Protein AF-A0A674JA07-F1 (afdb_monomer_lite)

Sequence (224 aa):
CVSPKGNLCTTNDLGAVRGLMKDVFTCKGKQIHQFISTSTFTEYTVVHETAVVKIDAVAPPEKVCLIGCGFSTGYGAALSTAKVERGSTCAVFGLGGVGLSVVMGCKAAGASRIIGVDINKDKFAKAKELGATECINPQDFTKPIEDVLMELTGGNGVDYSFEVIGRTDTMTAALASCHMNYGTSVIVGVPPSASQITYNAMLLFTGRTWKGSIFGGMHMRRSD

pLDDT: mean 92.38, std 10.95, range [43.69, 98.94]

Foldseek 3Di:
DPDLQFAADPVLHQVPPPQDPPPFDDDPNHDDTDDSQFNPVDPDDDHDPVLDFDDDPPDDCVPCVLLSPQLLLQLLLLCPVLVAAAQFAEEEEDLPSNSLSVQLNNVVNHHPAYEYEDQDPVSFVVSVVSHHPYYDYCVVDPDQVLVVLCVVVVNQAGQEYEYAAQELSVQQSSLSRAGQAAHEYEYRHNHPPPDDHDYDPSSPVSHYHYYYTDSSSDDSDDPD

Secondary structure (DSSP, 8-state):
---TT----STT-SSS-----TTSEEETTEEE--STTT--SSSS----GGG-----TTS-HHHHGGGGTHHHHHHHIIIIII-PPTT-EEEEE--SHHHHHHHHHHHHHT-SEEEEE-S-GGGHHHHHHHT-SEEE-GGG-SS-HHHHHHHHTTTS-BSEEEE-S--HHHHHHHHHTB-TTT-EEEE-SPPPTT------THHHHTT-EEEE-SGGG--SS---

InterPro domains:
  IPR011032 GroES-like superfamily [SSF50129] (1-83)
  IPR013149 Alcohol dehydrogenase-like, C-terminal [PF00107] (97-217)
  IPR036291 NAD(P)-binding domain superfamily [SSF51735] (60-219)

Organism: NCBI:txid2587831

Structure (mmCIF, N/CA/C/O backbone):
data_AF-A0A674JA07-F1
#
_entry.id   AF-A0A674JA07-F1
#
loop_
_atom_site.group_PDB
_atom_site.id
_atom_site.type_symbol
_atom_site.label_atom_id
_atom_site.label_alt_id
_atom_site.label_comp_id
_atom_site.label_asym_id
_atom_site.label_entity_id
_atom_site.label_seq_id
_atom_site.pdbx_PDB_ins_code
_atom_site.Cartn_x
_atom_site.Cartn_y
_atom_site.Cartn_z
_atom_site.occupancy
_atom_site.B_iso_or_equiv
_atom_site.auth_seq_id
_atom_site.auth_comp_id
_atom_site.auth_asym_id
_atom_site.auth_atom_id
_atom_site.pdbx_PDB_model_num
ATOM 1 N N . CYS A 1 1 ? 16.686 -13.497 0.394 1.00 82.38 1 CYS A N 1
ATOM 2 C CA . CYS A 1 1 ? 16.323 -14.733 -0.338 1.00 82.38 1 CYS A CA 1
ATOM 3 C C . CYS A 1 1 ? 16.235 -15.963 0.560 1.00 82.38 1 CYS A C 1
ATOM 5 O O . CYS A 1 1 ? 15.189 -16.581 0.552 1.00 82.38 1 CYS A O 1
ATOM 7 N N . VAL A 1 2 ? 17.268 -16.309 1.344 1.00 86.12 2 VAL A N 1
ATOM 8 C CA . VAL A 1 2 ? 17.250 -17.527 2.195 1.00 86.12 2 VAL A CA 1
ATOM 9 C C . VAL A 1 2 ? 16.209 -17.465 3.323 1.00 86.12 2 VAL A C 1
ATOM 11 O O . VAL A 1 2 ? 15.640 -18.477 3.712 1.00 86.12 2 VAL A O 1
ATOM 14 N N . SER A 1 3 ? 15.943 -16.272 3.857 1.00 87.62 3 SER A N 1
ATOM 15 C CA . SER A 1 3 ? 14.939 -16.090 4.906 1.00 87.62 3 SER A CA 1
ATOM 16 C C . SER A 1 3 ? 13.531 -15.943 4.313 1.00 87.62 3 SER A C 1
ATOM 18 O O . SER A 1 3 ? 13.350 -15.094 3.437 1.00 87.62 3 SER A O 1
ATOM 20 N N . PRO A 1 4 ? 12.514 -16.650 4.844 1.00 85.56 4 PRO A N 1
ATOM 21 C CA . PRO A 1 4 ? 11.115 -16.458 4.457 1.00 85.56 4 PRO A CA 1
ATOM 22 C C . PRO A 1 4 ? 10.499 -15.186 5.063 1.00 85.56 4 PRO A C 1
ATOM 24 O O . PRO A 1 4 ? 9.338 -14.884 4.819 1.00 85.56 4 PRO A O 1
ATOM 27 N N . LYS A 1 5 ? 11.246 -14.450 5.900 1.00 87.12 5 LYS A N 1
ATOM 28 C CA . LYS A 1 5 ? 10.744 -13.267 6.618 1.00 87.12 5 LYS A CA 1
ATOM 29 C C . LYS A 1 5 ? 10.768 -11.981 5.788 1.00 87.12 5 LYS A C 1
ATOM 31 O O . LYS A 1 5 ? 10.270 -10.964 6.257 1.00 87.12 5 LYS A O 1
ATOM 36 N N . GLY A 1 6 ? 11.388 -11.991 4.610 1.00 87.06 6 GLY A N 1
ATOM 37 C CA . GLY A 1 6 ? 11.502 -10.797 3.781 1.00 87.06 6 GLY A CA 1
ATOM 38 C C . GLY A 1 6 ? 11.897 -11.108 2.347 1.00 87.06 6 GLY A C 1
ATOM 39 O O . GLY A 1 6 ? 12.547 -12.113 2.057 1.00 87.06 6 GLY A O 1
ATOM 40 N N . ASN A 1 7 ? 11.526 -10.204 1.450 1.00 90.38 7 ASN A N 1
ATOM 41 C CA . ASN A 1 7 ? 11.657 -10.360 0.006 1.00 90.38 7 ASN A CA 1
ATOM 42 C C . ASN A 1 7 ? 12.772 -9.501 -0.618 1.00 90.38 7 ASN A C 1
ATOM 44 O O . ASN A 1 7 ? 12.973 -9.557 -1.829 1.00 90.38 7 ASN A O 1
ATOM 48 N N . LEU A 1 8 ? 13.531 -8.740 0.178 1.00 88.38 8 LEU A N 1
ATOM 49 C CA . LEU A 1 8 ? 14.636 -7.933 -0.339 1.00 88.38 8 LEU A CA 1
ATOM 50 C C . LEU A 1 8 ? 15.848 -8.813 -0.688 1.00 88.38 8 LEU A C 1
ATOM 52 O O . LEU A 1 8 ? 16.460 -9.450 0.176 1.00 88.38 8 LEU A O 1
ATOM 56 N N . CYS A 1 9 ? 16.184 -8.868 -1.975 1.00 85.44 9 CYS A N 1
ATOM 57 C CA . CYS A 1 9 ? 17.364 -9.554 -2.489 1.00 85.44 9 CYS A CA 1
ATOM 58 C C . CYS A 1 9 ? 18.527 -8.566 -2.585 1.00 85.44 9 CYS A C 1
ATOM 60 O O . CYS A 1 9 ? 18.445 -7.613 -3.349 1.00 85.44 9 CYS A O 1
ATOM 62 N N . THR A 1 10 ? 19.627 -8.815 -1.874 1.00 82.12 10 THR A N 1
ATOM 63 C CA . THR A 1 10 ? 20.823 -7.954 -1.930 1.00 82.12 10 THR A CA 1
ATOM 64 C C . THR A 1 10 ? 21.546 -8.017 -3.278 1.00 82.12 10 THR A C 1
ATOM 66 O O . THR A 1 10 ? 22.253 -7.083 -3.636 1.00 82.12 10 THR A O 1
ATOM 69 N N . THR A 1 11 ? 21.363 -9.094 -4.050 1.00 77.56 11 THR A N 1
ATOM 70 C CA . THR A 1 11 ? 21.924 -9.230 -5.405 1.00 77.56 11 THR A CA 1
ATOM 71 C C . THR A 1 11 ? 21.184 -8.368 -6.432 1.00 77.56 11 THR A C 1
ATOM 73 O O . THR A 1 11 ? 21.816 -7.845 -7.342 1.00 77.56 11 THR A O 1
ATOM 76 N N . ASN A 1 12 ? 19.868 -8.193 -6.268 1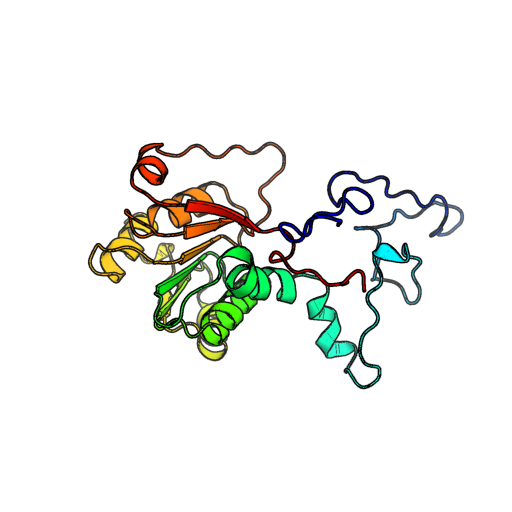.00 72.12 12 ASN A N 1
ATOM 77 C CA . ASN A 1 12 ? 19.007 -7.382 -7.141 1.00 72.12 12 ASN A CA 1
ATOM 78 C C . ASN A 1 12 ? 18.455 -6.159 -6.396 1.00 72.12 12 ASN A C 1
ATOM 80 O O . ASN A 1 12 ? 17.297 -5.781 -6.579 1.00 72.12 12 ASN A O 1
ATOM 84 N N . ASP A 1 13 ? 19.249 -5.581 -5.501 1.00 70.69 13 ASP A N 1
ATOM 85 C CA . ASP A 1 13 ? 18.795 -4.452 -4.703 1.00 70.69 13 ASP A CA 1
ATOM 86 C C . ASP A 1 13 ? 18.560 -3.224 -5.599 1.00 70.69 13 ASP A C 1
ATOM 88 O O . ASP A 1 13 ? 19.452 -2.770 -6.317 1.00 70.69 13 ASP A O 1
ATOM 92 N N . LEU A 1 14 ? 17.337 -2.691 -5.541 1.00 67.31 14 LEU A N 1
ATOM 93 C CA . LEU A 1 14 ? 16.897 -1.510 -6.284 1.00 67.31 14 LEU A CA 1
ATOM 94 C C . LEU A 1 14 ? 17.702 -0.255 -5.911 1.00 67.31 14 LEU A C 1
ATOM 96 O O . LEU A 1 14 ? 17.866 0.627 -6.753 1.00 67.31 14 LEU A O 1
ATOM 100 N N . GLY A 1 15 ? 18.194 -0.164 -4.668 1.00 58.34 15 GLY A N 1
ATOM 101 C CA . GLY A 1 15 ? 18.981 0.971 -4.176 1.00 58.34 15 GLY A CA 1
ATOM 102 C C . GLY A 1 15 ? 20.474 0.860 -4.489 1.00 58.34 15 GLY A C 1
ATOM 103 O O . GLY A 1 15 ? 21.144 1.868 -4.715 1.00 58.34 15 GLY A O 1
ATOM 104 N N . ALA A 1 16 ? 21.000 -0.363 -4.568 1.00 56.94 16 ALA A N 1
ATOM 105 C CA . ALA A 1 16 ? 22.383 -0.628 -4.939 1.00 56.94 16 ALA A CA 1
ATOM 106 C C . ALA A 1 16 ? 22.497 -0.774 -6.457 1.00 56.94 16 ALA A C 1
ATOM 108 O O . ALA A 1 16 ? 22.820 -1.852 -6.956 1.00 56.94 16 ALA A O 1
ATOM 109 N N . VAL A 1 17 ? 22.233 0.314 -7.192 1.00 53.56 17 VAL A N 1
ATOM 110 C CA . VAL A 1 17 ? 22.383 0.391 -8.653 1.00 53.56 17 VAL A CA 1
ATOM 111 C C . VAL A 1 17 ? 23.826 0.047 -9.046 1.00 53.56 17 VAL A C 1
ATOM 113 O O . VAL A 1 1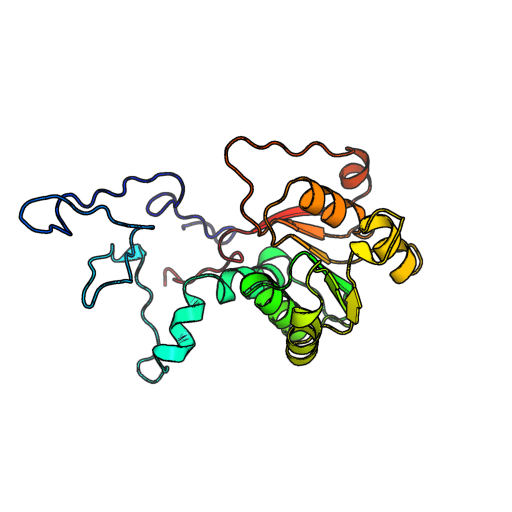7 ? 24.659 0.904 -9.316 1.00 53.56 17 VAL A O 1
ATOM 116 N N . ARG A 1 18 ? 24.116 -1.248 -9.164 1.00 49.84 18 ARG A N 1
ATOM 117 C CA . ARG A 1 18 ? 25.154 -1.811 -10.028 1.00 49.84 18 ARG A CA 1
ATOM 118 C C . ARG A 1 18 ? 24.541 -2.029 -11.412 1.00 49.84 18 ARG A C 1
ATOM 120 O O . ARG A 1 18 ? 24.710 -3.073 -12.029 1.00 49.84 18 ARG A O 1
ATOM 127 N N . GLY A 1 19 ? 23.787 -1.026 -11.874 1.00 47.00 19 GLY A N 1
ATOM 128 C CA . GLY A 1 19 ? 23.030 -0.969 -13.128 1.00 47.00 19 GLY A CA 1
ATOM 129 C C . GLY A 1 19 ? 23.913 -0.823 -14.363 1.00 47.00 19 GLY A C 1
ATOM 130 O O . GLY A 1 19 ? 23.615 -0.055 -15.271 1.00 47.00 19 GLY A O 1
ATOM 131 N N . LEU A 1 20 ? 25.014 -1.558 -14.394 1.00 51.62 20 LEU A N 1
ATOM 132 C CA . LEU A 1 20 ? 25.822 -1.749 -15.576 1.00 51.62 20 LEU A CA 1
ATOM 133 C C . LEU A 1 20 ? 26.042 -3.253 -15.709 1.00 51.62 20 LEU A C 1
ATOM 135 O O . LEU A 1 20 ? 27.128 -3.759 -15.442 1.00 51.62 20 LEU A O 1
ATOM 139 N N . MET A 1 21 ? 25.043 -3.954 -16.250 1.00 55.69 21 MET A N 1
ATOM 140 C CA . MET A 1 21 ? 25.438 -4.790 -17.380 1.00 55.69 21 MET A CA 1
ATOM 141 C C . MET A 1 21 ? 25.965 -3.789 -18.406 1.00 55.69 21 MET A C 1
ATOM 143 O O . MET A 1 21 ? 25.183 -3.072 -19.034 1.00 55.69 21 MET A O 1
ATOM 147 N N . LYS A 1 22 ? 27.290 -3.585 -18.412 1.00 55.75 22 LYS A N 1
ATOM 148 C CA . LYS A 1 22 ? 27.922 -2.684 -19.373 1.00 55.75 22 LYS A CA 1
ATOM 149 C C . LYS A 1 22 ? 27.476 -3.140 -20.767 1.00 55.75 22 LYS A C 1
ATOM 151 O O . LYS A 1 22 ? 27.346 -4.335 -21.014 1.00 55.75 22 LYS A O 1
ATOM 156 N N . ASP A 1 23 ? 27.187 -2.171 -21.629 1.00 62.28 23 ASP A N 1
ATOM 157 C CA . ASP A 1 23 ? 27.058 -2.381 -23.075 1.00 62.28 23 ASP A CA 1
ATOM 158 C C . ASP A 1 23 ? 25.791 -3.090 -23.605 1.00 62.28 23 ASP A C 1
ATOM 160 O O . ASP A 1 23 ? 25.784 -3.526 -24.751 1.00 62.28 23 ASP A O 1
ATOM 164 N N . VAL A 1 24 ? 24.682 -3.159 -22.851 1.00 78.25 24 VAL A N 1
ATOM 165 C CA . VAL A 1 24 ? 23.436 -3.775 -23.378 1.00 78.25 24 VAL A CA 1
ATOM 166 C C . VAL A 1 24 ? 22.748 -2.913 -24.443 1.00 78.25 24 VAL A C 1
ATOM 168 O O . VAL A 1 24 ? 22.269 -3.435 -25.447 1.00 78.25 24 VAL A O 1
ATOM 171 N N . PHE A 1 25 ? 22.683 -1.596 -24.239 1.00 87.62 25 PHE A N 1
ATOM 172 C CA . PHE A 1 25 ? 21.993 -0.688 -25.153 1.00 87.62 25 PHE A CA 1
ATOM 173 C C . PHE A 1 25 ? 22.932 0.395 -25.665 1.00 87.62 25 PHE A C 1
ATOM 175 O O . PHE A 1 25 ? 23.591 1.099 -24.894 1.00 87.62 25 PHE A O 1
ATOM 182 N N . THR A 1 26 ? 22.944 0.571 -26.985 1.00 91.25 26 THR A N 1
ATOM 183 C CA . THR A 1 26 ? 23.631 1.678 -27.645 1.00 91.25 26 THR A CA 1
ATOM 184 C C . THR A 1 26 ? 22.725 2.314 -28.692 1.00 91.25 26 THR A C 1
ATOM 186 O O . THR A 1 26 ? 21.886 1.653 -29.299 1.00 91.25 26 THR A O 1
ATOM 189 N N . CYS A 1 27 ? 22.891 3.612 -28.921 1.00 90.69 27 CYS A N 1
ATOM 190 C CA . CYS A 1 27 ? 22.272 4.323 -30.031 1.00 90.69 27 CYS A CA 1
ATOM 191 C C . CYS A 1 27 ? 23.323 5.207 -30.688 1.00 90.69 27 CYS A C 1
ATOM 193 O O . CYS A 1 27 ? 23.927 6.058 -30.033 1.00 90.69 27 CYS A O 1
ATOM 195 N N . LYS A 1 28 ? 23.569 4.987 -31.986 1.00 94.81 28 LYS A N 1
ATOM 196 C CA . LYS A 1 28 ? 24.589 5.716 -32.764 1.00 94.81 28 LYS A CA 1
ATOM 197 C C . LYS A 1 28 ? 25.964 5.721 -32.069 1.00 94.81 28 LYS A C 1
ATOM 199 O O . LYS A 1 28 ? 26.618 6.756 -31.981 1.00 94.81 28 LYS A O 1
ATOM 204 N N . GLY A 1 29 ? 26.360 4.574 -31.514 1.00 90.31 29 GLY A N 1
ATOM 205 C CA . GLY A 1 29 ? 27.632 4.407 -30.802 1.00 90.31 29 GLY A CA 1
ATOM 206 C C . GLY A 1 29 ? 27.696 5.040 -29.407 1.00 90.31 29 GLY A C 1
ATOM 207 O O . GLY A 1 29 ? 28.749 5.001 -28.781 1.00 90.31 29 GLY A O 1
ATOM 208 N N . LYS A 1 30 ? 26.598 5.612 -28.893 1.00 90.25 30 LYS A N 1
ATOM 209 C CA . LYS A 1 30 ? 26.512 6.138 -27.523 1.00 90.25 30 LYS A CA 1
ATOM 210 C C . LYS A 1 30 ? 25.772 5.163 -26.622 1.00 90.25 30 LYS A C 1
ATOM 212 O O . LYS A 1 30 ? 24.738 4.626 -27.014 1.00 90.25 30 LYS A O 1
ATOM 217 N N . GLN A 1 31 ? 26.285 4.965 -25.415 1.00 88.38 31 GLN 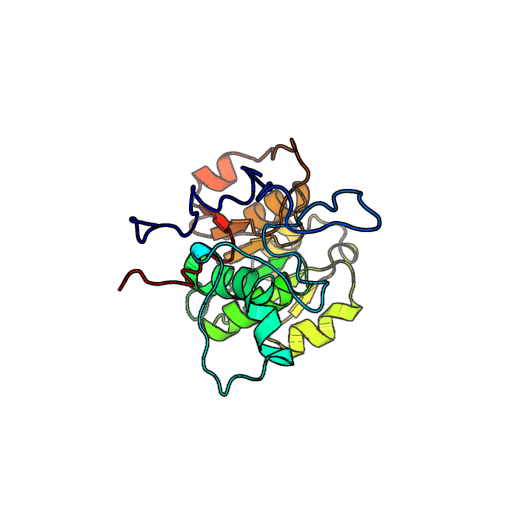A N 1
ATOM 218 C CA . GLN A 1 31 ? 25.659 4.109 -24.415 1.00 88.38 31 GLN A CA 1
ATOM 219 C C . GLN A 1 31 ? 24.309 4.685 -23.964 1.00 88.38 31 GLN A C 1
ATOM 221 O O . GLN A 1 31 ? 24.197 5.879 -23.687 1.00 88.38 31 GLN A O 1
ATOM 226 N N . ILE A 1 32 ? 23.300 3.820 -23.866 1.00 88.56 32 ILE A N 1
ATOM 227 C CA . ILE A 1 32 ? 22.018 4.115 -23.222 1.00 88.56 32 ILE A CA 1
ATOM 228 C C . ILE A 1 32 ? 21.981 3.363 -21.892 1.00 88.56 32 ILE A C 1
ATOM 230 O O . ILE A 1 32 ? 22.292 2.173 -21.824 1.00 88.56 32 ILE A O 1
ATOM 234 N N . HIS A 1 33 ? 21.614 4.066 -20.822 1.00 85.88 33 HIS A N 1
ATOM 235 C CA . HIS A 1 33 ? 21.515 3.468 -19.497 1.00 85.88 33 HIS A CA 1
ATOM 236 C C . HIS A 1 33 ? 20.269 2.593 -19.367 1.00 85.88 33 HIS A C 1
ATOM 238 O O . HIS A 1 33 ? 19.194 2.924 -19.862 1.00 85.88 33 HIS A O 1
ATOM 244 N N . GLN A 1 34 ? 20.428 1.490 -18.645 1.00 83.88 34 GLN A N 1
ATOM 245 C CA . GLN A 1 34 ? 19.321 0.669 -18.176 1.00 83.88 34 GLN A CA 1
ATOM 246 C C . GLN A 1 34 ? 18.529 1.404 -17.085 1.00 83.88 34 GLN A C 1
ATOM 248 O O . GLN A 1 34 ? 19.089 2.193 -16.322 1.00 83.88 34 GLN A O 1
ATOM 253 N N . PHE A 1 35 ? 17.244 1.085 -16.958 1.00 84.38 35 PHE A N 1
ATOM 254 C CA . PHE A 1 35 ? 16.374 1.582 -15.898 1.00 84.38 35 PHE A CA 1
ATOM 255 C C . PHE A 1 35 ? 15.787 0.420 -15.090 1.00 84.38 35 PHE A C 1
ATOM 257 O O . PHE A 1 35 ? 15.211 -0.511 -15.657 1.00 84.38 35 PHE A O 1
ATOM 264 N N . ILE A 1 36 ? 15.971 0.464 -13.763 1.00 83.75 36 ILE A N 1
ATOM 265 C CA . ILE A 1 36 ? 15.489 -0.542 -12.792 1.00 83.75 36 ILE A CA 1
ATOM 266 C C . ILE A 1 36 ? 15.808 -1.987 -13.245 1.00 83.75 36 ILE A C 1
ATOM 268 O O . ILE A 1 36 ? 15.025 -2.912 -13.068 1.00 83.75 36 ILE A O 1
ATOM 272 N N . SER A 1 37 ? 16.958 -2.186 -13.897 1.00 80.88 37 SER A N 1
ATOM 273 C CA . SER A 1 37 ? 17.424 -3.499 -14.377 1.00 80.88 37 SER A CA 1
ATOM 274 C C . SER A 1 37 ? 16.423 -4.263 -15.266 1.00 80.88 37 SER A C 1
ATOM 276 O O . SER A 1 37 ? 16.502 -5.487 -15.357 1.00 80.88 37 SER A O 1
ATOM 278 N N . THR A 1 38 ? 15.480 -3.555 -15.901 1.00 87.81 38 THR A N 1
ATOM 279 C CA . THR A 1 38 ? 14.411 -4.140 -16.729 1.00 87.81 38 THR A CA 1
ATOM 280 C C . THR A 1 38 ? 14.287 -3.462 -18.087 1.00 87.81 38 THR A C 1
ATOM 282 O O . THR A 1 38 ? 14.214 -4.161 -19.092 1.00 87.81 38 THR A O 1
ATOM 285 N N . SER A 1 39 ? 14.274 -2.122 -18.122 1.00 90.75 39 SER A N 1
ATOM 286 C CA . SER A 1 39 ? 14.111 -1.297 -19.333 1.00 90.75 39 SER A CA 1
ATOM 287 C C . SER A 1 39 ? 13.063 -1.854 -20.298 1.00 90.75 39 SER A C 1
ATOM 289 O O . SER A 1 39 ? 13.393 -2.326 -21.376 1.00 90.75 39 SER A O 1
ATOM 291 N N . THR A 1 40 ? 11.789 -1.835 -19.915 1.00 93.50 40 THR A N 1
ATOM 292 C CA . THR A 1 40 ? 10.711 -2.472 -20.693 1.00 93.50 40 THR A CA 1
ATOM 293 C C . THR A 1 40 ? 10.179 -1.623 -21.854 1.00 93.50 40 THR A C 1
ATOM 295 O O . THR A 1 40 ? 9.279 -2.056 -22.565 1.00 93.50 40 THR A O 1
ATOM 298 N N . PHE A 1 41 ? 10.720 -0.421 -22.076 1.00 94.62 41 PHE A N 1
ATOM 299 C CA . PHE A 1 41 ? 10.335 0.467 -23.184 1.00 94.62 41 PHE A CA 1
ATOM 300 C C . PHE A 1 41 ? 11.224 0.244 -24.415 1.00 94.62 41 PHE A C 1
ATOM 302 O O . PHE A 1 41 ? 11.899 1.150 -24.898 1.00 94.62 41 PHE A O 1
ATOM 309 N N . THR A 1 42 ? 11.254 -0.999 -24.884 1.00 93.56 42 THR A N 1
ATOM 310 C CA . THR A 1 42 ? 11.992 -1.477 -26.063 1.00 93.56 42 THR A CA 1
ATOM 311 C C . THR A 1 42 ? 11.370 -2.800 -26.509 1.00 93.56 42 THR A C 1
ATOM 313 O O . THR A 1 42 ? 10.805 -3.519 -25.686 1.00 93.56 42 THR A O 1
ATOM 316 N N . GLU A 1 43 ? 11.469 -3.134 -27.796 1.00 95.44 43 GLU A N 1
ATOM 317 C CA . GLU A 1 43 ? 10.969 -4.409 -28.337 1.00 95.44 43 GLU A CA 1
ATOM 318 C C . GLU A 1 43 ? 11.718 -5.617 -27.751 1.00 95.44 43 GLU A C 1
ATOM 320 O O . GLU A 1 43 ? 11.140 -6.686 -27.575 1.00 95.44 43 GLU A O 1
ATOM 325 N N . TYR A 1 44 ? 12.995 -5.428 -27.397 1.00 93.94 44 TYR A N 1
ATOM 326 C CA . TYR A 1 44 ? 13.844 -6.440 -26.772 1.00 93.94 44 TYR A CA 1
ATOM 327 C C . TYR A 1 44 ? 14.652 -5.832 -25.629 1.00 93.94 44 TYR A C 1
ATOM 329 O O . TYR A 1 44 ? 15.189 -4.729 -25.752 1.00 93.94 44 TYR A O 1
ATOM 337 N N . THR A 1 45 ? 14.784 -6.575 -24.531 1.00 93.50 45 THR A N 1
ATOM 338 C CA . THR A 1 45 ? 15.604 -6.193 -23.377 1.00 93.50 45 THR A CA 1
ATOM 339 C C . THR A 1 45 ? 16.444 -7.368 -22.892 1.00 93.50 45 THR A C 1
ATOM 341 O O . THR A 1 45 ? 16.131 -8.528 -23.161 1.00 93.50 45 THR A O 1
ATOM 344 N N . VAL A 1 46 ? 17.511 -7.061 -22.159 1.00 89.88 46 VAL A N 1
ATOM 345 C CA . VAL A 1 46 ? 18.331 -8.052 -21.463 1.00 89.88 46 VAL A CA 1
ATOM 346 C C . VAL A 1 46 ? 18.247 -7.769 -19.973 1.00 89.88 46 VAL A C 1
ATOM 348 O O . VAL A 1 46 ? 18.534 -6.658 -19.521 1.00 89.88 46 VAL A O 1
ATOM 351 N N . VAL A 1 47 ? 17.873 -8.796 -19.219 1.00 87.75 47 VAL A N 1
ATOM 352 C CA . VAL A 1 47 ? 17.696 -8.750 -17.769 1.00 87.75 47 VAL A CA 1
ATOM 353 C C . VAL A 1 47 ? 18.440 -9.910 -17.126 1.00 87.75 47 VAL A C 1
ATOM 355 O O . VAL A 1 47 ? 18.659 -10.947 -17.752 1.00 87.75 47 VAL A O 1
ATOM 358 N N . HIS A 1 48 ? 18.837 -9.746 -15.868 1.00 85.50 48 HIS A N 1
ATOM 359 C CA . HIS A 1 48 ? 19.431 -10.847 -15.119 1.00 85.50 48 HIS A CA 1
ATOM 360 C C . HIS A 1 48 ? 18.370 -11.924 -14.845 1.00 85.50 48 HIS A C 1
ATOM 362 O O . HIS A 1 48 ? 17.229 -11.598 -14.519 1.00 85.50 48 HIS A O 1
ATOM 368 N N . GLU A 1 49 ? 18.731 -13.207 -14.914 1.00 86.19 49 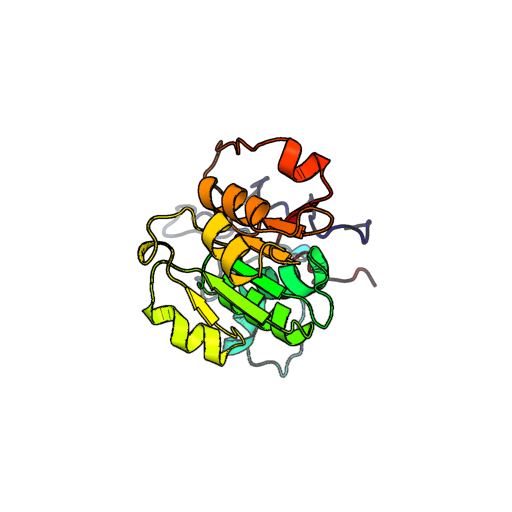GLU A N 1
ATOM 369 C CA . GLU A 1 49 ? 17.785 -14.326 -14.747 1.00 86.19 49 GLU A CA 1
ATOM 370 C C . GLU A 1 49 ? 17.029 -14.303 -13.405 1.00 86.19 49 GLU A C 1
ATOM 372 O O . GLU A 1 49 ? 15.891 -14.752 -13.299 1.00 86.19 49 GLU A O 1
ATOM 377 N N . THR A 1 50 ? 17.634 -13.730 -12.363 1.00 84.69 50 THR A N 1
ATOM 378 C CA . THR A 1 50 ? 17.015 -13.574 -11.035 1.00 84.69 50 THR A CA 1
ATOM 379 C C . THR A 1 50 ? 15.909 -12.516 -11.009 1.00 84.69 50 THR A C 1
ATOM 381 O O . THR A 1 50 ? 15.156 -12.464 -10.040 1.00 84.69 50 THR A O 1
ATOM 384 N N . ALA A 1 51 ? 15.808 -11.676 -12.042 1.00 85.81 51 ALA A N 1
ATOM 385 C CA . ALA A 1 51 ? 14.742 -10.696 -12.237 1.00 85.81 51 ALA A CA 1
ATOM 386 C C . ALA A 1 51 ? 13.633 -11.204 -13.180 1.00 85.81 51 ALA A C 1
ATOM 388 O O . ALA A 1 51 ? 12.682 -10.474 -13.452 1.00 85.81 51 ALA A O 1
ATOM 389 N N . VAL A 1 52 ? 13.732 -12.447 -13.669 1.00 89.56 52 VAL A N 1
ATOM 390 C CA . VAL A 1 52 ? 12.731 -13.068 -14.544 1.00 89.56 52 VAL A CA 1
ATOM 391 C C . VAL A 1 52 ? 11.870 -14.032 -13.740 1.00 89.56 52 VAL A C 1
ATOM 393 O O . VAL A 1 52 ? 12.371 -14.934 -13.067 1.00 89.56 52 VAL A O 1
ATOM 396 N N . VAL A 1 53 ? 10.555 -13.864 -13.844 1.00 90.88 53 VAL A N 1
ATOM 397 C CA . VAL A 1 53 ? 9.568 -14.781 -13.269 1.00 90.88 53 VAL A CA 1
ATOM 398 C C . VAL A 1 53 ? 8.852 -15.467 -14.420 1.00 90.88 53 VAL A C 1
ATOM 400 O O . VAL A 1 53 ? 8.185 -14.811 -15.219 1.00 90.88 53 VAL A O 1
ATOM 403 N N . LYS A 1 54 ? 9.000 -16.791 -14.518 1.00 93.00 54 LYS A N 1
ATOM 404 C CA . LYS A 1 54 ? 8.232 -17.591 -15.473 1.00 93.00 54 LYS A CA 1
ATOM 405 C C . LYS A 1 54 ? 6.769 -17.606 -15.029 1.00 93.00 54 LYS A C 1
ATOM 407 O O . LYS A 1 54 ? 6.476 -18.001 -13.904 1.00 93.00 54 LYS A O 1
ATOM 412 N N . ILE A 1 55 ? 5.877 -17.190 -15.919 1.00 93.31 55 ILE A N 1
ATOM 413 C CA . ILE A 1 55 ? 4.427 -17.207 -15.706 1.00 93.31 55 ILE A CA 1
ATOM 414 C C . ILE A 1 55 ? 3.769 -18.280 -16.576 1.00 93.31 55 ILE A C 1
ATOM 416 O O . ILE A 1 55 ? 4.422 -18.895 -17.423 1.00 93.31 55 ILE A O 1
ATOM 420 N N . ASP A 1 56 ? 2.477 -18.505 -16.354 1.00 94.31 56 ASP A N 1
ATOM 421 C CA . ASP A 1 56 ? 1.671 -19.371 -17.208 1.00 94.31 56 ASP A CA 1
ATOM 422 C C . ASP A 1 56 ? 1.617 -18.820 -18.644 1.00 94.31 56 ASP A C 1
ATOM 424 O O . ASP A 1 56 ? 1.388 -17.629 -18.854 1.00 94.31 56 ASP A O 1
ATOM 428 N N . ALA A 1 57 ? 1.818 -19.696 -19.629 1.00 94.94 57 ALA A N 1
ATOM 429 C CA . ALA A 1 57 ? 1.800 -19.346 -21.044 1.00 94.94 57 ALA A CA 1
ATOM 430 C C . ALA A 1 57 ? 0.411 -18.909 -21.539 1.00 94.94 57 ALA A C 1
ATOM 432 O O . ALA A 1 57 ? 0.330 -18.211 -22.547 1.00 94.94 57 ALA A O 1
ATOM 433 N N . VAL A 1 58 ? -0.673 -19.294 -20.850 1.00 96.56 58 VAL A N 1
ATOM 434 C CA . VAL A 1 58 ? -2.037 -18.869 -21.218 1.00 96.56 58 VAL A CA 1
ATOM 435 C C . VAL A 1 58 ? -2.405 -17.492 -20.660 1.00 96.56 58 VAL A C 1
ATOM 437 O O . VAL A 1 58 ? -3.457 -16.949 -21.000 1.00 96.56 58 VAL A O 1
ATOM 440 N N . ALA A 1 59 ? -1.574 -16.921 -19.783 1.00 95.56 59 ALA A N 1
ATOM 441 C CA . ALA A 1 59 ? -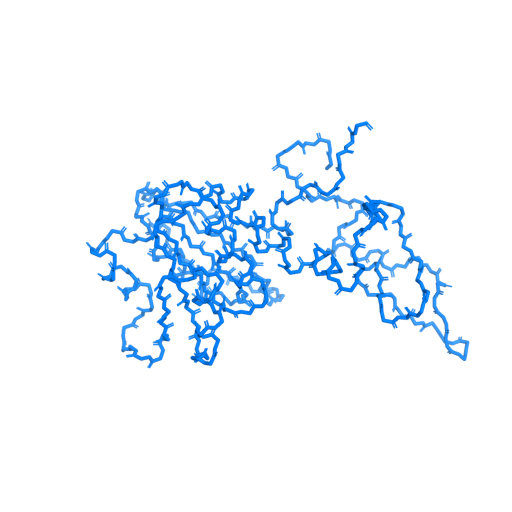1.854 -15.636 -19.167 1.00 95.56 59 ALA A CA 1
ATOM 442 C C . ALA A 1 59 ? -1.709 -14.492 -20.194 1.00 95.56 59 ALA A C 1
ATOM 444 O O . ALA A 1 59 ? -0.646 -14.363 -20.801 1.00 95.56 59 ALA A O 1
ATOM 445 N N . PRO A 1 60 ? -2.728 -13.627 -20.368 1.00 95.62 60 PRO A N 1
ATOM 446 C CA . PRO A 1 60 ? -2.687 -12.528 -21.334 1.00 95.62 60 PRO A CA 1
ATOM 447 C C . PRO A 1 60 ? -1.629 -11.479 -20.937 1.00 95.62 60 PRO A C 1
ATOM 449 O O . PRO A 1 60 ? -1.821 -10.797 -19.915 1.00 95.62 60 PRO A O 1
ATOM 452 N N . PRO A 1 61 ? -0.526 -11.319 -21.702 1.00 92.75 61 PRO A N 1
ATOM 453 C CA . PRO A 1 61 ? 0.598 -10.452 -21.334 1.00 92.75 61 PRO A CA 1
ATOM 454 C C . PRO A 1 61 ? 0.194 -8.996 -21.085 1.00 92.75 61 PRO A C 1
ATOM 456 O O . PRO A 1 61 ? 0.706 -8.353 -20.169 1.00 92.75 61 PRO A O 1
ATOM 459 N N . GLU A 1 62 ? -0.775 -8.493 -21.848 1.00 93.38 62 GLU A N 1
ATOM 460 C CA . GLU A 1 62 ? -1.295 -7.129 -21.769 1.00 93.38 62 GLU A CA 1
ATOM 461 C C . GLU A 1 62 ? -2.041 -6.824 -20.463 1.00 93.38 62 GLU A C 1
ATOM 463 O O . GLU A 1 62 ? -2.230 -5.658 -20.121 1.00 93.38 62 GLU A O 1
ATOM 468 N N . LYS A 1 63 ? -2.447 -7.855 -19.709 1.00 92.94 63 LYS A N 1
ATOM 469 C CA . LYS A 1 63 ? -3.093 -7.701 -18.397 1.00 92.94 63 LYS A CA 1
ATOM 470 C C . LYS A 1 63 ? -2.122 -7.973 -17.256 1.00 92.94 63 LYS A C 1
ATOM 472 O O . LYS A 1 63 ? -2.077 -7.223 -16.282 1.00 92.94 63 LYS A O 1
ATOM 477 N N . VAL A 1 64 ? -1.342 -9.049 -17.362 1.00 94.31 64 VAL A N 1
ATOM 478 C CA . VAL A 1 64 ? -0.469 -9.503 -16.266 1.00 94.31 64 VAL A CA 1
ATOM 479 C C . VAL A 1 64 ? 0.811 -8.684 -16.126 1.00 94.31 64 VAL A C 1
ATOM 481 O O . VAL A 1 64 ? 1.455 -8.750 -15.080 1.00 94.31 64 VAL A O 1
ATOM 484 N N . CYS A 1 65 ? 1.149 -7.842 -17.107 1.00 92.94 65 CYS A N 1
ATOM 485 C CA . CYS A 1 65 ? 2.279 -6.916 -17.016 1.00 92.94 65 CYS A CA 1
ATOM 486 C C . CYS A 1 65 ? 2.212 -5.999 -15.775 1.00 92.94 65 CYS A C 1
ATOM 488 O O . CYS A 1 65 ? 3.246 -5.646 -15.208 1.00 92.94 65 CYS A O 1
ATOM 490 N N . LEU A 1 66 ? 1.008 -5.681 -15.280 1.00 92.62 66 LEU A N 1
ATOM 491 C CA . LEU A 1 66 ? 0.798 -4.847 -14.089 1.00 92.62 66 LEU A CA 1
ATOM 492 C C . LEU A 1 66 ? 1.269 -5.508 -12.780 1.00 92.62 66 LEU A C 1
ATOM 494 O O . LEU A 1 66 ? 1.576 -4.810 -11.808 1.00 92.62 66 LEU A O 1
ATOM 498 N N . ILE A 1 67 ? 1.369 -6.842 -12.755 1.00 93.31 67 ILE A N 1
ATOM 499 C CA . ILE A 1 67 ? 1.808 -7.628 -11.592 1.00 93.31 67 ILE A CA 1
ATOM 500 C C . ILE A 1 67 ? 3.301 -7.386 -11.302 1.00 93.31 67 ILE A C 1
ATOM 502 O O . ILE A 1 67 ? 3.738 -7.522 -10.162 1.00 93.31 67 ILE A O 1
ATOM 506 N N . GLY A 1 68 ? 4.086 -6.948 -12.290 1.00 92.56 68 GLY A N 1
ATOM 507 C CA . GLY A 1 68 ? 5.518 -6.682 -12.123 1.00 92.56 68 GLY A CA 1
ATOM 508 C C . GLY A 1 68 ? 5.862 -5.454 -11.269 1.00 92.56 68 GLY A C 1
ATOM 509 O O . GLY A 1 68 ? 7.028 -5.262 -10.943 1.00 92.56 68 GLY A O 1
ATOM 510 N N . CYS A 1 69 ? 4.888 -4.611 -10.906 1.00 94.06 69 CYS A N 1
ATOM 511 C CA . CYS A 1 69 ? 5.134 -3.403 -10.114 1.00 94.06 69 CYS A CA 1
ATOM 512 C C . CYS A 1 69 ? 3.947 -3.070 -9.193 1.00 94.06 69 CYS A C 1
ATOM 514 O O . CYS A 1 69 ? 3.746 -3.715 -8.163 1.00 94.06 69 CYS A O 1
ATOM 516 N N . GLY A 1 70 ? 3.156 -2.053 -9.550 1.00 94.75 70 GLY A N 1
ATOM 517 C CA . GLY A 1 70 ? 2.223 -1.402 -8.633 1.00 94.75 70 GLY A CA 1
ATOM 518 C C . GLY A 1 70 ? 1.126 -2.310 -8.079 1.00 94.75 70 GLY A C 1
ATOM 519 O O . GLY A 1 70 ? 0.760 -2.152 -6.912 1.00 94.75 70 GLY A O 1
ATOM 520 N N . PHE A 1 71 ? 0.648 -3.278 -8.870 1.00 97.31 71 PHE A N 1
ATOM 521 C CA . PHE A 1 71 ? -0.381 -4.209 -8.411 1.00 97.31 71 PHE A CA 1
ATOM 522 C C . PHE A 1 71 ? 0.116 -5.062 -7.243 1.00 97.31 71 PHE A C 1
ATOM 524 O O . PHE A 1 71 ? -0.461 -5.012 -6.159 1.00 97.31 71 PHE A O 1
ATOM 531 N N . SER A 1 72 ? 1.227 -5.778 -7.430 1.00 96.88 72 SER A N 1
ATOM 532 C CA . SER A 1 72 ? 1.817 -6.625 -6.385 1.00 96.88 72 SER A CA 1
ATOM 533 C C . SER A 1 72 ? 2.234 -5.821 -5.161 1.00 96.88 72 SER A C 1
ATOM 535 O O . SER A 1 72 ? 2.036 -6.278 -4.037 1.00 96.88 72 SER A O 1
ATOM 537 N N . THR A 1 73 ? 2.735 -4.598 -5.366 1.00 97.88 73 THR A N 1
ATOM 538 C CA . THR A 1 73 ? 3.086 -3.689 -4.274 1.00 97.88 73 THR A CA 1
ATOM 539 C C . THR A 1 73 ? 1.896 -3.402 -3.362 1.00 97.88 73 THR A C 1
ATOM 541 O O . THR A 1 73 ? 2.003 -3.591 -2.153 1.00 97.88 73 THR A O 1
ATOM 544 N N . GLY A 1 74 ? 0.761 -2.974 -3.919 1.00 98.38 74 GLY A N 1
ATOM 545 C CA . GLY A 1 74 ? -0.412 -2.636 -3.114 1.00 98.38 74 GLY A CA 1
ATOM 546 C C . GLY A 1 74 ? -1.153 -3.867 -2.592 1.00 98.38 74 GLY A C 1
ATOM 547 O O . GLY A 1 74 ? -1.429 -3.974 -1.399 1.00 98.38 74 GLY A O 1
ATOM 548 N N . TYR A 1 75 ? -1.424 -4.829 -3.474 1.00 98.50 75 TYR A N 1
ATOM 549 C CA . TYR A 1 75 ? -2.161 -6.047 -3.136 1.00 98.50 75 TYR A CA 1
ATOM 550 C C . TYR A 1 75 ? -1.425 -6.871 -2.069 1.00 98.50 75 TYR A C 1
ATOM 552 O O . TYR A 1 75 ? -2.011 -7.287 -1.068 1.00 98.50 75 TYR A O 1
ATOM 560 N N . GLY A 1 76 ? -0.108 -7.029 -2.233 1.00 98.06 76 GLY A N 1
ATOM 561 C CA . GLY A 1 76 ? 0.751 -7.687 -1.256 1.00 98.06 76 GLY A CA 1
ATOM 562 C C . GLY A 1 76 ? 0.918 -6.888 0.037 1.00 98.06 76 GLY A C 1
ATOM 563 O O . GLY A 1 76 ? 0.974 -7.487 1.108 1.00 98.06 76 GLY A O 1
ATOM 564 N N . ALA A 1 77 ? 0.935 -5.548 -0.007 1.00 98.56 77 ALA A N 1
ATOM 565 C CA . ALA A 1 77 ? 1.024 -4.757 1.222 1.00 98.56 77 ALA A CA 1
ATOM 566 C C . ALA A 1 77 ? -0.123 -5.092 2.187 1.00 98.56 77 ALA A C 1
ATOM 568 O O . ALA A 1 77 ? 0.131 -5.266 3.378 1.00 98.56 77 ALA A O 1
ATOM 569 N N . ALA A 1 78 ? -1.344 -5.264 1.674 1.00 98.62 78 ALA A N 1
ATOM 570 C CA . ALA A 1 78 ? -2.487 -5.684 2.479 1.00 98.62 78 ALA A CA 1
ATOM 571 C C . ALA A 1 78 ? -2.376 -7.147 2.948 1.00 98.62 78 ALA A C 1
ATOM 573 O O . ALA A 1 78 ? -2.481 -7.428 4.141 1.00 98.62 78 ALA A O 1
ATOM 574 N N . LEU A 1 79 ? -2.130 -8.087 2.032 1.00 98.25 79 LEU A N 1
ATOM 575 C CA . LEU A 1 79 ? -2.225 -9.521 2.340 1.00 98.25 79 LEU A CA 1
ATOM 576 C C . LEU A 1 79 ? -0.975 -10.113 2.999 1.00 98.25 79 LEU A C 1
ATOM 578 O O . LEU A 1 79 ? -1.084 -10.939 3.901 1.00 98.25 79 LEU A O 1
ATOM 582 N N . SER A 1 80 ? 0.210 -9.705 2.560 1.00 97.06 80 SER A N 1
ATOM 583 C CA . SER A 1 80 ? 1.484 -10.293 2.982 1.00 97.06 80 SER A CA 1
ATOM 584 C C . SER A 1 80 ? 2.148 -9.473 4.087 1.00 97.06 80 SER A C 1
ATOM 586 O O . SER A 1 80 ? 2.583 -10.037 5.094 1.00 97.06 80 SER A O 1
ATOM 588 N N . THR A 1 81 ? 2.221 -8.146 3.924 1.00 97.88 81 THR A N 1
ATOM 589 C CA . THR A 1 81 ? 2.936 -7.268 4.869 1.00 97.88 81 THR A CA 1
ATOM 590 C C . THR A 1 81 ? 2.101 -6.923 6.101 1.00 97.88 81 THR A C 1
ATOM 592 O O . THR A 1 81 ? 2.561 -7.103 7.236 1.00 97.88 81 THR A O 1
ATOM 595 N N . ALA A 1 82 ? 0.890 -6.403 5.886 1.00 98.19 82 ALA A N 1
ATOM 596 C CA . ALA A 1 82 ? -0.050 -6.075 6.955 1.00 98.19 82 ALA A CA 1
ATOM 597 C C . ALA A 1 82 ? -0.739 -7.324 7.505 1.00 98.19 82 ALA A C 1
ATOM 599 O O . ALA A 1 82 ? -0.959 -7.391 8.709 1.00 98.19 82 ALA A O 1
ATOM 600 N N . LYS A 1 83 ? -1.015 -8.306 6.632 1.00 98.06 83 LYS A N 1
ATOM 601 C CA . LYS A 1 83 ? -1.842 -9.480 6.938 1.00 98.06 83 LYS A CA 1
ATOM 602 C C . LYS A 1 83 ? -3.205 -9.053 7.472 1.00 98.06 83 LYS A C 1
ATOM 604 O O . LYS A 1 83 ? -3.594 -9.462 8.559 1.00 98.06 83 LYS A O 1
ATOM 609 N N . VAL A 1 84 ? -3.877 -8.187 6.708 1.00 98.81 84 VAL A N 1
ATOM 610 C CA . VAL A 1 84 ? -5.204 -7.663 7.053 1.00 98.81 84 VAL A CA 1
ATOM 611 C C . VAL A 1 84 ? -6.127 -8.812 7.441 1.00 98.81 84 VAL A C 1
ATOM 613 O O . VAL A 1 84 ? -6.206 -9.826 6.745 1.00 98.81 84 VAL A O 1
ATOM 616 N N . GLU A 1 85 ? -6.814 -8.636 8.560 1.00 98.62 85 GLU A N 1
ATOM 617 C CA . GLU A 1 85 ? -7.723 -9.627 9.107 1.00 98.62 85 GLU A CA 1
ATOM 618 C C . GLU A 1 85 ? -9.147 -9.406 8.584 1.00 98.62 85 GLU A C 1
ATOM 620 O O . GLU A 1 85 ? -9.563 -8.307 8.196 1.00 98.62 85 GLU A O 1
ATOM 625 N N . ARG A 1 86 ? -9.930 -10.487 8.556 1.00 98.75 86 ARG A N 1
ATOM 626 C CA . ARG A 1 86 ? -11.342 -10.398 8.188 1.00 98.75 86 ARG A CA 1
ATOM 627 C C . ARG A 1 86 ? -12.073 -9.537 9.216 1.00 98.75 86 ARG A C 1
ATOM 629 O O . ARG A 1 86 ? -11.964 -9.770 10.413 1.00 98.75 86 ARG A O 1
ATOM 636 N N . GLY A 1 87 ? -12.896 -8.610 8.739 1.00 98.56 87 GLY A N 1
ATOM 637 C CA . GLY A 1 87 ? -13.678 -7.715 9.585 1.00 98.56 87 GLY A CA 1
ATOM 638 C C . GLY A 1 87 ? -12.974 -6.405 9.931 1.00 98.56 87 GLY A C 1
ATOM 639 O O . GLY A 1 87 ? -13.637 -5.516 10.457 1.00 98.56 87 GLY A O 1
ATOM 640 N N . SER A 1 88 ? -11.699 -6.237 9.576 1.00 98.75 88 SER A N 1
ATOM 641 C CA . SER A 1 88 ? -10.945 -5.027 9.904 1.00 98.75 88 SER A CA 1
ATOM 642 C C . SER A 1 88 ? -11.432 -3.770 9.180 1.00 98.75 88 SER A C 1
ATOM 644 O O . SER A 1 88 ? -12.001 -3.835 8.086 1.00 98.75 88 SER A O 1
ATOM 646 N N . THR A 1 89 ? -11.150 -2.616 9.778 1.00 98.88 89 THR A N 1
ATOM 647 C CA . THR A 1 89 ? -11.249 -1.290 9.171 1.00 98.88 89 THR A CA 1
ATOM 648 C C . THR A 1 89 ? -9.882 -0.861 8.646 1.00 98.88 89 THR A C 1
ATOM 650 O O . THR A 1 89 ? -8.903 -0.818 9.392 1.00 98.88 89 THR A O 1
ATOM 653 N N . CYS A 1 90 ? -9.811 -0.500 7.366 1.00 98.94 90 CYS A N 1
ATOM 654 C CA . CYS A 1 90 ? -8.581 -0.069 6.709 1.00 98.94 90 CYS A CA 1
ATOM 655 C C . CYS A 1 90 ? -8.688 1.370 6.188 1.00 98.94 90 CYS A C 1
ATOM 657 O O . CYS A 1 90 ? -9.709 1.730 5.606 1.00 98.94 90 CYS A O 1
ATOM 659 N N . ALA A 1 91 ? -7.620 2.163 6.308 1.00 98.94 91 ALA A N 1
ATOM 660 C CA . ALA A 1 91 ? -7.463 3.441 5.605 1.00 98.94 91 ALA A CA 1
ATOM 661 C C . ALA A 1 91 ? -6.366 3.355 4.536 1.00 98.94 91 ALA A C 1
ATOM 663 O O . ALA A 1 91 ? -5.277 2.843 4.793 1.00 98.94 91 ALA A O 1
ATOM 664 N N . VAL A 1 92 ? -6.624 3.886 3.341 1.00 98.94 92 VAL A N 1
ATOM 665 C CA . VAL A 1 92 ? -5.661 3.911 2.229 1.00 98.94 92 VAL A CA 1
ATOM 666 C C . VAL A 1 92 ? -5.420 5.354 1.799 1.00 98.94 92 VAL A C 1
ATOM 668 O O . VAL A 1 92 ? -6.294 5.982 1.203 1.00 98.94 92 VAL A O 1
ATOM 671 N N . PHE A 1 93 ? -4.230 5.873 2.092 1.00 98.88 93 PHE A N 1
ATOM 672 C CA . PHE A 1 93 ? -3.803 7.229 1.756 1.00 98.88 93 PHE A CA 1
ATOM 673 C C . PHE A 1 93 ? -3.160 7.238 0.376 1.00 98.88 93 PHE A C 1
ATOM 675 O O . PHE A 1 93 ? -2.030 6.784 0.222 1.00 98.88 93 PHE A O 1
ATOM 682 N N . GLY A 1 94 ? -3.883 7.779 -0.605 1.00 98.75 94 GLY A N 1
ATOM 683 C CA . GLY A 1 94 ? -3.548 7.796 -2.024 1.00 98.75 94 GLY A CA 1
ATOM 684 C C . GLY A 1 94 ? -4.307 6.718 -2.801 1.00 98.75 94 GLY A C 1
ATOM 685 O O . GLY A 1 94 ? -4.214 5.533 -2.507 1.00 98.75 94 GLY A O 1
ATOM 686 N N . LEU A 1 95 ? -5.030 7.118 -3.846 1.00 98.75 95 LEU A N 1
ATOM 687 C CA . LEU A 1 95 ? -5.858 6.246 -4.691 1.00 98.75 95 LEU A CA 1
ATOM 688 C C . LEU A 1 95 ? -5.322 6.166 -6.132 1.00 98.75 95 LEU A C 1
ATOM 690 O O . LEU A 1 95 ? -6.077 6.141 -7.101 1.00 98.75 95 LEU A O 1
ATOM 694 N N . GLY A 1 96 ? -3.993 6.146 -6.281 1.00 98.19 96 GLY A N 1
ATOM 695 C CA . GLY A 1 96 ? -3.320 5.786 -7.537 1.00 98.19 96 GLY A CA 1
ATOM 696 C C . GLY A 1 96 ? -3.312 4.269 -7.782 1.00 98.19 96 GLY A C 1
ATOM 697 O O . GLY A 1 96 ? -3.904 3.511 -7.020 1.00 98.19 96 GLY A O 1
ATOM 698 N N . GLY A 1 97 ? -2.591 3.789 -8.802 1.00 97.94 97 GLY A N 1
ATOM 699 C CA . GLY A 1 97 ? -2.563 2.354 -9.146 1.00 97.94 97 GLY A CA 1
ATOM 700 C C . GLY A 1 97 ? -2.161 1.428 -7.984 1.00 97.94 97 GLY A C 1
ATOM 701 O O . GLY A 1 97 ? -2.774 0.378 -7.791 1.00 97.94 97 GLY A O 1
ATOM 702 N N . VAL A 1 98 ? -1.193 1.844 -7.158 1.00 98.62 98 VAL A N 1
ATOM 703 C CA . VAL A 1 98 ? -0.798 1.104 -5.944 1.00 98.62 98 VAL A CA 1
ATOM 704 C C . VAL A 1 98 ? -1.913 1.129 -4.898 1.00 98.62 98 VAL A C 1
ATOM 706 O O . VAL A 1 98 ? -2.285 0.080 -4.385 1.00 98.62 98 VAL A O 1
ATOM 709 N N . GLY A 1 99 ? -2.494 2.297 -4.618 1.00 98.75 99 GLY A N 1
ATOM 710 C CA . GLY A 1 99 ? -3.572 2.443 -3.636 1.00 98.75 99 GLY A CA 1
ATOM 711 C C . GLY A 1 99 ? -4.837 1.678 -3.991 1.00 98.75 99 GLY A C 1
ATOM 712 O O . GLY A 1 99 ? -5.386 0.971 -3.153 1.00 98.75 99 GLY A O 1
ATOM 713 N N . LEU A 1 100 ? -5.248 1.711 -5.259 1.00 98.81 100 LEU A N 1
ATOM 714 C CA . LEU A 1 100 ? -6.346 0.877 -5.750 1.00 98.81 100 LEU A CA 1
ATOM 715 C C . LEU A 1 100 ? -6.039 -0.620 -5.583 1.00 98.81 100 LEU A C 1
ATOM 717 O O . LEU A 1 100 ? -6.935 -1.409 -5.294 1.00 98.81 100 LEU A O 1
ATOM 721 N N . SER A 1 101 ? -4.770 -1.012 -5.695 1.00 98.75 101 SER A N 1
ATOM 722 C CA . SER A 1 101 ? -4.343 -2.392 -5.450 1.00 98.75 101 SER A CA 1
ATOM 723 C C . SER A 1 101 ? -4.346 -2.759 -3.964 1.00 98.75 101 SER A C 1
ATOM 725 O O . SER A 1 101 ? -4.722 -3.879 -3.628 1.00 98.75 101 SER A O 1
ATOM 727 N N . VAL A 1 102 ? -4.027 -1.816 -3.067 1.00 98.94 102 VAL A N 1
ATOM 728 C CA . VAL A 1 102 ? -4.236 -1.980 -1.616 1.00 98.94 102 VAL A CA 1
ATOM 729 C C . VAL A 1 102 ? -5.717 -2.169 -1.305 1.00 98.94 102 VAL A C 1
ATOM 731 O O . VAL A 1 102 ? -6.059 -3.089 -0.569 1.00 98.94 102 VAL A O 1
ATOM 734 N N . VAL A 1 103 ? -6.602 -1.353 -1.887 1.00 98.94 103 VAL A N 1
ATOM 735 C CA . VAL A 1 103 ? -8.061 -1.482 -1.720 1.00 98.94 103 VAL A CA 1
ATOM 736 C C . VAL A 1 103 ? -8.530 -2.881 -2.129 1.00 98.94 103 VAL A C 1
ATOM 738 O O . VAL A 1 103 ? -9.228 -3.541 -1.359 1.00 98.94 103 VAL A O 1
ATOM 741 N N . MET A 1 104 ? -8.093 -3.372 -3.295 1.00 98.81 104 MET A N 1
ATOM 742 C CA . MET A 1 104 ? -8.393 -4.739 -3.740 1.00 98.81 104 MET A CA 1
ATOM 743 C C . MET A 1 104 ? -7.847 -5.799 -2.773 1.00 98.81 104 MET A C 1
ATOM 745 O O . MET A 1 104 ? -8.547 -6.766 -2.479 1.00 98.81 104 MET A O 1
ATOM 749 N N . GLY A 1 105 ? -6.632 -5.615 -2.247 1.00 98.81 105 GLY A N 1
ATOM 750 C CA . GLY A 1 105 ? -6.031 -6.520 -1.264 1.00 98.81 105 GLY A CA 1
ATOM 751 C C . GLY A 1 105 ? -6.791 -6.549 0.066 1.00 98.81 105 GLY A C 1
ATOM 752 O O . GLY A 1 105 ? -7.060 -7.626 0.591 1.00 98.81 105 GLY A O 1
ATOM 753 N N . CYS A 1 106 ? -7.219 -5.391 0.577 1.00 98.88 106 CYS A N 1
ATOM 754 C CA . CYS A 1 106 ? -8.038 -5.291 1.790 1.00 98.88 106 CYS A CA 1
ATOM 755 C C . CYS A 1 106 ? -9.402 -5.969 1.596 1.00 98.88 106 CYS A C 1
ATOM 757 O O . CYS A 1 106 ? -9.856 -6.720 2.459 1.00 98.88 106 CYS A O 1
ATOM 759 N N . LYS A 1 107 ? -10.038 -5.764 0.433 1.00 98.81 107 LYS A N 1
ATOM 760 C CA . LYS A 1 107 ? -11.294 -6.439 0.080 1.00 98.81 107 LYS A CA 1
ATOM 761 C C . LYS A 1 107 ? -11.110 -7.954 0.012 1.00 98.81 107 LYS A C 1
ATOM 763 O O . LYS A 1 107 ? -11.927 -8.686 0.563 1.00 98.81 107 LYS A O 1
ATOM 768 N N . ALA A 1 108 ? -10.039 -8.424 -0.628 1.00 98.75 108 ALA A N 1
ATOM 769 C CA . ALA A 1 108 ? -9.718 -9.847 -0.718 1.00 98.75 108 ALA A CA 1
ATOM 770 C C . ALA A 1 108 ? -9.447 -10.478 0.661 1.00 98.75 108 ALA A C 1
ATOM 772 O O . ALA A 1 108 ? -9.839 -11.618 0.895 1.00 98.75 108 ALA A O 1
ATOM 773 N N . ALA A 1 109 ? -8.845 -9.724 1.587 1.00 98.75 109 ALA A N 1
ATOM 774 C CA . ALA A 1 109 ? -8.649 -10.130 2.980 1.00 98.75 109 ALA A CA 1
ATOM 775 C C . ALA A 1 109 ? -9.961 -10.205 3.790 1.00 98.75 109 ALA A C 1
ATOM 777 O O . ALA A 1 109 ? -10.016 -10.829 4.848 1.00 98.75 109 ALA A O 1
ATOM 778 N N . GLY A 1 110 ? -11.035 -9.586 3.292 1.00 98.69 110 GLY A N 1
ATOM 779 C CA . GLY A 1 110 ? -12.327 -9.532 3.965 1.00 98.69 110 GLY A CA 1
ATOM 780 C C . GLY A 1 110 ? -12.450 -8.397 4.980 1.00 98.69 110 GLY A C 1
ATOM 781 O O . GLY A 1 110 ? -13.213 -8.547 5.935 1.00 98.69 110 GLY A O 1
ATOM 782 N N . ALA A 1 111 ? -11.725 -7.287 4.796 1.00 98.81 111 ALA A N 1
ATOM 783 C CA . ALA A 1 111 ? -11.946 -6.060 5.562 1.00 98.81 111 ALA A CA 1
ATOM 784 C C . ALA A 1 111 ? -13.422 -5.624 5.468 1.00 98.81 111 ALA A C 1
ATOM 786 O O . ALA A 1 111 ? -14.029 -5.688 4.396 1.00 98.81 111 ALA A O 1
ATOM 787 N N . SER A 1 112 ? -14.009 -5.199 6.589 1.00 98.50 112 SER A N 1
ATOM 788 C CA . SER A 1 112 ? -15.416 -4.775 6.652 1.00 98.50 112 SER A CA 1
ATOM 789 C C . SER A 1 112 ? -15.614 -3.352 6.134 1.00 98.50 112 SER A C 1
ATOM 791 O O . SER A 1 112 ? -16.651 -3.043 5.546 1.00 98.50 112 SER A O 1
ATOM 793 N N . ARG A 1 113 ? -14.609 -2.495 6.336 1.00 98.69 113 ARG A N 1
ATOM 794 C CA . ARG A 1 113 ? -14.642 -1.077 5.988 1.00 98.69 113 ARG A CA 1
ATOM 795 C C . ARG A 1 113 ? -13.302 -0.655 5.403 1.00 98.69 113 ARG A C 1
ATOM 797 O O . ARG A 1 113 ? -12.254 -0.926 5.980 1.00 98.69 113 ARG A O 1
ATOM 804 N N . ILE A 1 114 ? -13.328 0.000 4.247 1.00 98.94 114 ILE A N 1
ATOM 805 C CA . ILE A 1 114 ? -12.133 0.431 3.515 1.00 98.94 114 ILE A CA 1
ATOM 806 C C . ILE A 1 114 ? -12.314 1.903 3.141 1.00 98.94 114 ILE A C 1
ATOM 808 O O . ILE A 1 114 ? -13.078 2.235 2.233 1.00 98.94 114 ILE A O 1
ATOM 812 N N . ILE A 1 115 ? -11.609 2.779 3.852 1.00 98.94 115 ILE A N 1
ATOM 813 C CA . ILE A 1 115 ? -11.678 4.234 3.717 1.00 98.94 115 ILE A CA 1
ATOM 814 C C . ILE A 1 115 ? -10.564 4.694 2.772 1.00 98.94 115 ILE A C 1
ATOM 816 O O . ILE A 1 115 ? -9.381 4.642 3.106 1.00 98.94 115 ILE A O 1
ATOM 820 N N . GLY A 1 116 ? -10.934 5.143 1.575 1.00 98.88 116 GLY A N 1
ATOM 821 C CA . GLY A 1 116 ? -10.001 5.764 0.634 1.00 98.88 116 GLY A CA 1
ATOM 822 C C . GLY A 1 116 ? -9.775 7.242 0.951 1.00 98.88 116 GLY A C 1
ATOM 823 O O . GLY A 1 116 ? -10.734 7.985 1.134 1.00 98.88 116 GLY A O 1
ATOM 824 N N . VAL A 1 117 ? -8.526 7.695 0.968 1.00 98.88 117 VAL A N 1
ATOM 825 C CA . VAL A 1 117 ? -8.164 9.094 1.232 1.00 98.88 117 VAL A CA 1
ATOM 826 C C . VAL A 1 117 ? -7.371 9.632 0.043 1.00 98.88 117 VAL A C 1
ATOM 828 O O . VAL A 1 117 ? -6.258 9.181 -0.212 1.00 98.88 117 VAL A O 1
ATOM 831 N N . ASP A 1 118 ? -7.920 10.586 -0.709 1.00 98.81 118 ASP A N 1
ATOM 832 C CA . ASP A 1 118 ? -7.208 11.244 -1.818 1.00 98.81 118 ASP A CA 1
ATOM 833 C C . ASP A 1 118 ? -7.728 12.672 -2.020 1.00 98.81 118 ASP A C 1
ATOM 835 O O . ASP A 1 118 ? -8.909 12.951 -1.819 1.00 98.81 118 ASP A O 1
ATOM 839 N N . ILE A 1 119 ? -6.846 13.576 -2.445 1.00 98.56 119 ILE A N 1
ATOM 840 C CA . ILE A 1 119 ? -7.204 14.969 -2.746 1.00 98.56 119 ILE A CA 1
ATOM 841 C C . ILE A 1 119 ? -7.973 15.108 -4.066 1.00 98.56 119 ILE A C 1
ATOM 843 O O . ILE A 1 119 ? -8.642 16.111 -4.295 1.00 98.56 119 ILE A O 1
ATOM 847 N N . ASN A 1 120 ? -7.880 14.113 -4.952 1.00 98.50 120 ASN A N 1
ATOM 848 C CA . ASN A 1 120 ? -8.613 14.092 -6.207 1.00 98.50 120 ASN A CA 1
ATOM 849 C C . ASN A 1 120 ? -9.855 13.195 -6.087 1.00 98.50 120 ASN A C 1
ATOM 851 O O . ASN A 1 120 ? -9.757 11.964 -6.121 1.00 98.50 120 ASN A O 1
ATOM 855 N N . LYS A 1 121 ? -11.029 13.832 -6.016 1.00 98.56 121 LYS A N 1
ATOM 856 C CA . LYS A 1 121 ? -12.329 13.158 -5.892 1.00 98.56 121 LYS A CA 1
ATOM 857 C C . LYS A 1 121 ? -12.706 12.321 -7.120 1.00 98.56 121 LYS A C 1
ATOM 859 O O . LYS A 1 121 ? -13.464 11.364 -6.969 1.00 98.56 121 LYS A O 1
ATOM 864 N N . ASP A 1 122 ? -12.138 12.586 -8.297 1.00 98.56 122 ASP A N 1
ATOM 865 C CA . ASP A 1 122 ? -12.431 11.829 -9.527 1.00 98.56 122 ASP A CA 1
ATOM 866 C C . ASP A 1 122 ? -12.036 10.348 -9.403 1.00 98.56 122 ASP A C 1
ATOM 868 O O . ASP A 1 122 ? -12.607 9.470 -10.050 1.00 98.56 122 ASP A O 1
ATOM 872 N N . LYS A 1 123 ? -11.088 10.036 -8.511 1.00 98.56 123 LYS A N 1
ATOM 873 C CA . LYS A 1 123 ? -10.640 8.663 -8.241 1.00 98.56 123 LYS A CA 1
ATOM 874 C C . LYS A 1 123 ? -11.639 7.855 -7.407 1.00 98.56 123 LYS A C 1
ATOM 876 O O . LYS A 1 123 ? -11.555 6.627 -7.380 1.00 98.56 123 LYS A O 1
ATOM 881 N N . PHE A 1 124 ? -12.578 8.507 -6.715 1.00 98.81 124 PHE A N 1
ATOM 882 C CA . PHE A 1 124 ? -13.426 7.859 -5.708 1.00 98.81 124 PHE A CA 1
ATOM 883 C C . PHE A 1 124 ? -14.385 6.843 -6.320 1.00 98.81 124 PHE A C 1
ATOM 885 O O . PHE A 1 124 ? -14.594 5.777 -5.745 1.00 98.81 124 PHE A O 1
ATOM 892 N N . ALA A 1 125 ? -14.941 7.140 -7.498 1.00 98.69 125 ALA A N 1
ATOM 893 C CA . ALA A 1 125 ? -15.831 6.214 -8.194 1.00 98.69 125 ALA A CA 1
ATOM 894 C C . ALA A 1 125 ? -15.120 4.882 -8.479 1.00 98.69 125 ALA A C 1
ATOM 896 O O . ALA A 1 125 ? -15.639 3.816 -8.144 1.00 98.69 125 ALA A O 1
ATOM 897 N N . LYS A 1 126 ? -13.885 4.946 -8.998 1.00 98.69 126 LYS A N 1
ATOM 898 C CA . LYS A 1 126 ? -13.090 3.748 -9.279 1.00 98.69 126 LYS A CA 1
ATOM 899 C C . LYS A 1 126 ? -12.649 3.027 -8.007 1.00 98.69 126 LYS A C 1
ATOM 901 O O . LYS A 1 126 ? -12.677 1.801 -7.960 1.00 98.69 126 LYS A O 1
ATOM 906 N N . ALA A 1 127 ? -12.276 3.766 -6.962 1.00 98.81 127 ALA A N 1
ATOM 907 C CA . ALA A 1 127 ? -11.933 3.174 -5.672 1.00 98.81 127 ALA A CA 1
ATOM 908 C C . ALA A 1 127 ? -13.104 2.366 -5.089 1.00 98.81 127 ALA A C 1
ATOM 910 O O . ALA A 1 127 ? -12.901 1.235 -4.646 1.00 98.81 127 ALA A O 1
ATOM 911 N N . LYS A 1 128 ? -14.330 2.903 -5.154 1.00 98.81 128 LYS A N 1
ATOM 912 C CA . LYS A 1 128 ? -15.545 2.212 -4.693 1.00 98.81 128 LYS A CA 1
ATOM 913 C C . LYS A 1 128 ? -15.861 0.965 -5.513 1.00 98.81 128 LYS A C 1
ATOM 915 O O . LYS A 1 128 ? -16.132 -0.083 -4.937 1.00 98.81 128 LYS A O 1
ATOM 920 N N . GLU A 1 129 ? -15.749 1.046 -6.840 1.00 98.62 129 GLU A N 1
ATOM 921 C CA . GLU A 1 129 ? -15.898 -0.114 -7.735 1.00 98.62 129 GLU A CA 1
ATOM 922 C C . GLU A 1 129 ? -14.957 -1.266 -7.330 1.00 98.62 129 GLU A C 1
ATOM 924 O O . GLU A 1 129 ? -15.354 -2.433 -7.288 1.00 98.62 129 GLU A O 1
ATOM 929 N N . LEU A 1 130 ? -13.713 -0.936 -6.972 1.00 98.56 130 LEU A N 1
ATOM 930 C CA . LEU A 1 130 ? -12.681 -1.914 -6.626 1.00 98.56 130 LEU A CA 1
ATOM 931 C C . LEU A 1 130 ? -12.742 -2.408 -5.173 1.00 98.56 130 LEU A C 1
ATOM 933 O O . LEU A 1 130 ? -12.178 -3.463 -4.876 1.00 98.56 130 LEU A O 1
ATOM 937 N N . GLY A 1 131 ? -13.460 -1.722 -4.281 1.00 98.69 131 GLY A N 1
ATOM 938 C CA . GLY A 1 131 ? -13.699 -2.211 -2.921 1.00 98.69 131 GLY A CA 1
ATOM 939 C C . GLY A 1 131 ? -13.746 -1.182 -1.806 1.00 98.69 131 GLY A C 1
ATOM 940 O O . GLY A 1 131 ? -14.085 -1.562 -0.691 1.00 98.69 131 GLY A O 1
ATOM 941 N N . ALA A 1 132 ? -13.413 0.084 -2.060 1.00 98.81 132 ALA A N 1
ATOM 942 C CA . ALA A 1 132 ? -13.524 1.110 -1.032 1.00 98.81 132 ALA A CA 1
ATOM 943 C C . ALA A 1 132 ? -14.993 1.247 -0.603 1.00 98.81 132 ALA A C 1
ATOM 945 O O . ALA A 1 132 ? -15.883 1.377 -1.443 1.00 98.81 132 ALA A O 1
ATOM 946 N N . THR A 1 133 ? -15.258 1.225 0.699 1.00 98.75 133 THR A N 1
ATOM 947 C CA . THR A 1 133 ? -16.616 1.412 1.228 1.00 98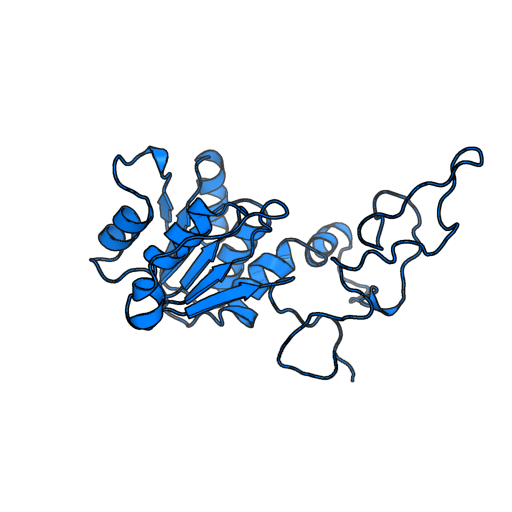.75 133 THR A CA 1
ATOM 948 C C . THR A 1 133 ? -16.989 2.887 1.245 1.00 98.75 133 THR A C 1
ATOM 950 O O . THR A 1 133 ? -18.131 3.260 0.992 1.00 98.75 133 THR A O 1
ATOM 953 N N . GLU A 1 134 ? -16.001 3.746 1.472 1.00 98.38 134 GLU A N 1
ATOM 954 C CA . GLU A 1 134 ? -16.142 5.192 1.437 1.00 98.38 134 GLU A CA 1
ATOM 955 C C . GLU A 1 134 ? -14.835 5.847 0.994 1.00 98.38 134 GLU A C 1
ATOM 957 O O . GLU A 1 134 ? -13.766 5.230 1.001 1.00 98.38 134 GLU A O 1
ATOM 962 N N . CYS A 1 135 ? -14.925 7.102 0.567 1.00 98.81 135 CYS A N 1
ATOM 963 C CA . CYS A 1 135 ? -13.756 7.902 0.239 1.00 98.81 135 CYS A CA 1
ATOM 964 C C . CYS A 1 135 ? -13.935 9.311 0.788 1.00 98.81 135 CYS A C 1
ATOM 966 O O . CYS A 1 135 ? -15.046 9.844 0.747 1.00 98.81 135 CYS A O 1
ATOM 968 N N . ILE A 1 136 ? -12.845 9.906 1.256 1.00 98.69 136 ILE A N 1
ATOM 969 C CA . ILE A 1 136 ? -12.817 11.252 1.818 1.00 98.69 136 ILE A CA 1
ATOM 970 C C . ILE A 1 136 ? -11.685 12.060 1.187 1.00 98.69 136 ILE A C 1
ATOM 972 O O . ILE A 1 136 ? -10.615 11.528 0.881 1.00 98.69 136 ILE A O 1
ATOM 976 N N . ASN A 1 137 ? -11.929 13.353 0.986 1.00 98.62 137 ASN A N 1
ATOM 977 C CA . ASN A 1 137 ? -10.894 14.296 0.588 1.00 98.62 137 ASN A CA 1
ATOM 978 C C . ASN A 1 137 ? -10.464 15.091 1.828 1.00 98.62 137 ASN A C 1
ATOM 980 O O . ASN A 1 137 ? -11.310 15.770 2.407 1.00 98.62 137 ASN A O 1
ATOM 984 N N . PRO A 1 138 ? -9.178 15.061 2.225 1.00 98.19 138 PRO A N 1
ATOM 985 C CA . PRO A 1 138 ? -8.686 15.854 3.352 1.00 98.19 138 PRO A CA 1
ATOM 986 C C . PRO A 1 138 ? -9.006 17.353 3.264 1.00 98.19 138 PRO A C 1
ATOM 988 O O . PRO A 1 138 ? -9.154 18.002 4.290 1.00 98.19 138 PRO A O 1
ATOM 991 N N . GLN A 1 139 ? -9.149 17.903 2.055 1.00 97.94 139 GLN A N 1
ATOM 992 C CA . GLN A 1 139 ? -9.452 19.320 1.818 1.00 97.94 139 GLN A CA 1
ATOM 993 C C . GLN A 1 139 ? -10.903 19.706 2.141 1.00 97.94 139 GLN A C 1
ATOM 995 O O . GLN A 1 139 ? -11.211 20.893 2.202 1.00 97.94 139 GLN A O 1
ATOM 1000 N N . ASP A 1 140 ? -11.789 18.731 2.358 1.00 98.19 140 ASP A N 1
ATOM 1001 C CA . ASP A 1 140 ? -13.170 18.983 2.786 1.00 98.19 140 ASP A CA 1
ATOM 1002 C C . ASP A 1 140 ? -13.279 19.244 4.299 1.00 98.19 140 ASP A C 1
ATOM 1004 O O . ASP A 1 140 ? -14.370 19.503 4.808 1.00 98.19 140 ASP A O 1
ATOM 1008 N N . PHE A 1 141 ? -12.161 19.169 5.029 1.00 97.75 141 PHE A N 1
ATOM 1009 C CA . PHE A 1 141 ? -12.112 19.284 6.480 1.00 97.75 141 PHE A CA 1
ATOM 1010 C C . PHE A 1 141 ? -11.147 20.387 6.912 1.00 97.75 141 PHE A C 1
ATOM 1012 O O . PHE A 1 141 ? -10.125 20.644 6.282 1.00 97.75 141 PHE A O 1
ATOM 1019 N N . THR A 1 142 ? -11.462 21.028 8.035 1.00 97.38 142 THR A N 1
ATOM 1020 C CA . THR A 1 142 ? -10.565 21.986 8.699 1.00 97.38 142 THR A CA 1
ATOM 1021 C C . THR A 1 142 ? -9.609 21.311 9.684 1.00 97.38 142 THR A C 1
ATOM 1023 O O . THR A 1 142 ? -8.599 21.902 10.058 1.00 97.38 142 THR A O 1
ATOM 1026 N N . LYS A 1 143 ? -9.932 20.086 10.116 1.00 97.62 143 LYS A N 1
ATOM 1027 C CA . LYS A 1 143 ? -9.129 19.277 11.038 1.00 97.62 143 LYS A CA 1
ATOM 1028 C C . LYS A 1 143 ? -8.074 18.456 10.282 1.00 97.62 143 LYS A C 1
ATOM 1030 O O . LYS A 1 143 ? -8.297 18.132 9.113 1.00 97.62 143 LYS A O 1
ATOM 1035 N N . PRO A 1 144 ? -6.970 18.064 10.944 1.00 98.06 144 PRO A N 1
ATOM 1036 C CA . PRO A 1 144 ? -6.053 17.055 10.424 1.00 98.06 144 PRO A CA 1
ATOM 1037 C C . PRO A 1 144 ? -6.783 15.763 10.038 1.00 98.06 144 PRO A C 1
ATOM 1039 O O . PRO A 1 144 ? -7.766 15.368 10.667 1.00 98.06 144 PRO A O 1
ATOM 1042 N N . ILE A 1 145 ? -6.310 15.097 8.986 1.00 98.50 145 ILE A N 1
ATOM 1043 C CA . ILE A 1 145 ? -6.999 13.932 8.416 1.00 98.50 145 ILE A CA 1
ATOM 1044 C C . ILE A 1 145 ? -7.021 12.737 9.375 1.00 98.50 145 ILE A C 1
ATOM 1046 O O . ILE A 1 145 ? -7.978 11.966 9.383 1.00 98.50 145 ILE A O 1
ATOM 1050 N N . GLU A 1 146 ? -5.993 12.591 10.205 1.00 98.31 146 GLU A N 1
ATOM 1051 C CA . GLU A 1 146 ? -5.924 11.589 11.258 1.00 98.31 146 GLU A CA 1
ATOM 1052 C C . GLU A 1 146 ? -7.043 11.767 12.289 1.00 98.31 146 GLU A C 1
ATOM 1054 O O . GLU A 1 146 ? -7.685 10.781 12.641 1.00 98.31 146 GLU A O 1
ATOM 1059 N N . ASP A 1 147 ? -7.360 13.003 12.681 1.00 98.38 147 ASP A N 1
ATOM 1060 C CA . ASP A 1 147 ? -8.444 13.301 13.622 1.00 98.38 147 ASP A CA 1
ATOM 1061 C C . ASP A 1 147 ? -9.808 13.021 12.987 1.00 98.38 147 ASP A C 1
ATOM 1063 O O . ASP A 1 147 ? -10.688 12.437 13.618 1.00 98.38 147 ASP A O 1
ATOM 1067 N N . VAL A 1 148 ? -9.970 13.362 11.705 1.00 98.56 148 VAL A N 1
ATOM 1068 C CA . VAL A 1 148 ? -11.178 13.027 10.935 1.00 98.56 148 VAL A CA 1
ATOM 1069 C C . VAL A 1 148 ? -11.383 11.511 10.888 1.00 98.56 148 VAL A C 1
ATOM 1071 O O . VAL A 1 148 ? -12.494 11.033 11.101 1.00 98.56 148 VAL A O 1
ATOM 1074 N N . LEU A 1 149 ? -10.326 10.731 10.648 1.00 98.44 149 LEU A N 1
ATOM 1075 C CA . LEU A 1 149 ? -10.401 9.267 10.641 1.00 98.44 149 LEU A CA 1
ATOM 1076 C C . LEU A 1 149 ? -10.686 8.689 12.032 1.00 98.44 149 LEU A C 1
ATOM 1078 O O . LEU A 1 149 ? -11.467 7.740 12.141 1.00 98.44 149 LEU A O 1
ATOM 1082 N N . MET A 1 150 ? -10.113 9.265 13.091 1.00 98.19 150 MET A N 1
ATOM 1083 C CA . MET A 1 150 ? -10.442 8.897 14.470 1.00 98.19 150 MET A CA 1
ATOM 1084 C C . MET A 1 150 ? -11.931 9.137 14.750 1.00 98.19 150 MET A C 1
ATOM 1086 O O . MET A 1 150 ? -12.614 8.241 15.239 1.00 98.19 150 MET A O 1
ATOM 1090 N N . GLU A 1 151 ? -12.480 10.290 14.368 1.00 97.88 151 GLU A N 1
ATOM 1091 C CA . GLU A 1 151 ? -13.906 10.604 14.538 1.00 97.88 151 GLU A CA 1
ATOM 1092 C C . GLU A 1 151 ? -14.806 9.672 13.715 1.00 97.88 151 GLU A C 1
ATOM 1094 O O . GLU A 1 151 ? -15.758 9.098 14.248 1.00 97.88 151 GLU A O 1
ATOM 1099 N N . LEU A 1 152 ? -14.466 9.432 12.444 1.00 97.00 152 LEU A N 1
ATOM 1100 C CA . LEU A 1 152 ? -15.201 8.521 11.557 1.00 97.00 152 LEU A CA 1
ATOM 1101 C C . LEU A 1 152 ? -15.233 7.076 12.065 1.00 97.00 152 LEU A C 1
ATOM 1103 O O . LEU A 1 152 ? -16.107 6.308 11.662 1.00 97.00 152 LEU A O 1
ATOM 1107 N N . THR A 1 153 ? -14.289 6.690 12.921 1.00 97.50 153 THR A N 1
ATOM 1108 C CA . THR A 1 153 ? -14.181 5.353 13.525 1.00 97.50 153 THR A CA 1
ATOM 1109 C C . THR A 1 153 ? -14.660 5.317 14.981 1.00 97.50 153 THR A C 1
ATOM 1111 O O . THR A 1 153 ? -14.414 4.343 15.694 1.00 97.50 153 THR A O 1
ATOM 1114 N N . GLY A 1 154 ? -15.374 6.353 15.438 1.00 96.62 154 GLY A N 1
ATOM 1115 C CA . GLY A 1 154 ? -15.932 6.417 16.792 1.00 96.62 154 GLY A CA 1
ATOM 1116 C C . GLY A 1 154 ? -14.874 6.598 17.884 1.00 96.62 154 GLY A C 1
ATOM 1117 O O . GLY A 1 154 ? -15.069 6.141 19.004 1.00 96.62 154 GLY A O 1
ATOM 1118 N N . GLY A 1 155 ? -13.740 7.216 17.549 1.00 95.44 155 GLY A N 1
ATOM 1119 C CA . GLY A 1 155 ? -12.596 7.423 18.439 1.00 95.44 155 GLY A CA 1
ATOM 1120 C C . GLY A 1 155 ? -11.640 6.232 18.528 1.00 95.44 155 GLY A C 1
ATOM 1121 O O . GLY A 1 155 ? -10.634 6.322 19.227 1.00 95.44 155 GLY A O 1
ATOM 1122 N N . ASN A 1 156 ? -11.922 5.133 17.824 1.00 94.00 156 ASN A N 1
ATOM 1123 C CA . ASN A 1 156 ? -11.108 3.922 17.900 1.00 94.00 156 ASN A CA 1
ATOM 1124 C C . ASN A 1 156 ? -9.883 3.968 16.981 1.00 94.00 156 ASN A C 1
ATOM 1126 O O . ASN A 1 156 ? -8.873 3.364 17.317 1.00 94.00 156 ASN A O 1
ATOM 1130 N N . GLY A 1 157 ? -9.939 4.686 15.858 1.00 98.31 157 GLY A N 1
ATOM 1131 C CA . GLY A 1 157 ? -8.937 4.604 14.794 1.00 98.31 157 GLY A CA 1
ATOM 1132 C C . GLY A 1 157 ? -9.127 3.375 13.902 1.00 98.31 157 GLY A C 1
ATOM 1133 O O . GLY A 1 157 ? -9.982 2.525 14.151 1.00 98.31 157 GLY A O 1
ATOM 1134 N N . VAL A 1 158 ? -8.339 3.287 12.831 1.00 98.88 158 VAL A N 1
ATOM 1135 C CA . VAL A 1 158 ? -8.362 2.139 11.907 1.00 98.88 158 VAL A CA 1
ATOM 1136 C C . VAL A 1 158 ? -7.446 1.009 12.377 1.00 98.88 158 VAL A C 1
ATOM 1138 O O . VAL A 1 158 ? -6.396 1.259 12.970 1.00 98.88 158 VAL A O 1
ATOM 1141 N N . ASP A 1 159 ? -7.792 -0.237 12.061 1.00 98.88 159 ASP A N 1
ATOM 1142 C CA . ASP A 1 159 ? -6.950 -1.396 12.388 1.00 98.88 159 ASP A CA 1
ATOM 1143 C C . ASP A 1 159 ? -5.675 -1.396 11.540 1.00 98.88 159 ASP A C 1
ATOM 1145 O O . ASP A 1 159 ? -4.584 -1.691 12.029 1.00 98.88 159 ASP A O 1
ATOM 1149 N N . TYR A 1 160 ? -5.809 -1.006 10.267 1.00 98.94 160 TYR A N 1
ATOM 1150 C CA . TYR A 1 160 ? -4.693 -0.897 9.334 1.00 98.94 160 TYR A CA 1
ATOM 1151 C C . TYR A 1 160 ? -4.735 0.415 8.560 1.00 98.94 160 TYR A C 1
ATOM 1153 O O . TYR A 1 160 ? -5.779 0.801 8.033 1.00 98.94 160 TYR A O 1
ATOM 1161 N N . SER A 1 161 ? -3.588 1.066 8.401 1.00 98.94 161 SER A N 1
ATOM 1162 C CA . SER A 1 161 ? -3.433 2.161 7.446 1.00 98.94 161 SER A CA 1
ATOM 1163 C C . SER A 1 161 ? -2.323 1.873 6.445 1.00 98.94 161 SER A C 1
ATOM 1165 O O . SER A 1 161 ? -1.319 1.237 6.763 1.00 98.94 161 SER A O 1
ATOM 1167 N N . PHE A 1 162 ? -2.506 2.348 5.219 1.00 98.94 162 PHE A N 1
ATOM 1168 C CA . PHE A 1 162 ? -1.551 2.193 4.131 1.00 98.94 162 PHE A CA 1
ATOM 1169 C C . PHE A 1 162 ? -1.234 3.559 3.545 1.00 98.94 162 PHE A C 1
ATOM 1171 O O . PHE A 1 162 ? -2.110 4.211 2.978 1.00 98.94 162 PHE A O 1
ATOM 1178 N N . GLU A 1 163 ? 0.019 3.981 3.659 1.00 98.69 163 GLU A N 1
ATOM 1179 C CA . GLU A 1 163 ? 0.518 5.187 3.010 1.00 98.69 163 GLU A CA 1
ATOM 1180 C C . GLU A 1 163 ? 1.140 4.801 1.669 1.00 98.69 163 GLU A C 1
ATOM 1182 O O . GLU A 1 163 ? 2.123 4.062 1.629 1.00 98.69 163 GLU A O 1
ATOM 1187 N N . VAL A 1 164 ? 0.538 5.249 0.564 1.00 98.44 164 VAL A N 1
ATOM 1188 C CA . VAL A 1 164 ? 0.959 4.905 -0.807 1.00 98.44 164 VAL A CA 1
ATOM 1189 C C . VAL A 1 164 ? 1.226 6.147 -1.669 1.00 98.44 164 VAL A C 1
ATOM 1191 O O . VAL A 1 164 ? 1.186 6.059 -2.897 1.00 98.44 164 VAL A O 1
ATOM 1194 N N . ILE A 1 165 ? 1.487 7.307 -1.054 1.00 98.12 165 ILE A N 1
ATOM 1195 C CA . ILE A 1 165 ? 1.808 8.562 -1.758 1.00 98.12 165 ILE A CA 1
ATOM 1196 C C . ILE A 1 165 ? 3.316 8.807 -1.721 1.00 98.12 165 ILE A C 1
ATOM 1198 O O . ILE A 1 165 ? 3.889 9.223 -2.725 1.00 98.12 165 ILE A O 1
ATOM 1202 N N . GLY A 1 166 ? 3.964 8.522 -0.589 1.00 96.81 166 GLY A N 1
ATOM 1203 C CA . GLY A 1 166 ? 5.385 8.784 -0.388 1.00 96.81 166 GLY A CA 1
ATOM 1204 C C . GLY A 1 166 ? 5.657 10.175 0.178 1.00 96.81 166 GLY A C 1
ATOM 1205 O O . GLY A 1 166 ? 6.706 10.750 -0.095 1.00 96.81 166 GLY A O 1
ATOM 1206 N N . ARG A 1 167 ? 4.734 10.753 0.955 1.00 96.56 167 ARG A N 1
ATOM 1207 C CA . ARG A 1 167 ? 4.999 12.010 1.671 1.00 96.56 167 ARG A CA 1
ATOM 1208 C C . ARG A 1 167 ? 5.130 11.762 3.167 1.00 96.56 167 ARG A C 1
ATOM 1210 O O . ARG A 1 167 ? 4.395 10.975 3.749 1.00 96.56 167 ARG A O 1
ATOM 1217 N N . THR A 1 168 ? 6.075 12.442 3.805 1.00 96.00 168 THR A N 1
ATOM 1218 C CA . THR A 1 168 ? 6.375 12.218 5.226 1.00 96.00 168 THR A CA 1
ATOM 1219 C C . THR A 1 168 ? 5.239 12.665 6.147 1.00 96.00 168 THR A C 1
ATOM 1221 O O . THR A 1 168 ? 5.004 12.030 7.172 1.00 96.00 168 THR A O 1
ATOM 1224 N N . ASP A 1 169 ? 4.492 13.704 5.768 1.00 95.81 169 ASP A N 1
ATOM 1225 C CA . ASP A 1 169 ? 3.307 14.172 6.491 1.00 95.81 169 ASP A CA 1
ATOM 1226 C C . ASP A 1 169 ? 2.179 13.130 6.469 1.00 95.81 169 ASP A C 1
ATOM 1228 O O . ASP A 1 169 ? 1.638 12.783 7.520 1.00 95.81 169 ASP A O 1
ATOM 1232 N N . THR A 1 170 ? 1.880 12.550 5.302 1.00 97.75 170 THR A N 1
ATOM 1233 C CA . THR A 1 170 ? 0.864 11.492 5.179 1.00 97.75 170 THR A CA 1
ATOM 1234 C C . THR A 1 170 ? 1.290 10.191 5.852 1.00 97.75 170 THR A C 1
ATOM 1236 O O . THR A 1 170 ? 0.429 9.467 6.345 1.00 97.75 170 THR A O 1
ATOM 1239 N N . MET A 1 171 ? 2.593 9.904 5.954 1.00 98.25 171 MET A N 1
ATOM 1240 C CA . MET A 1 171 ? 3.103 8.754 6.717 1.00 98.25 171 MET A CA 1
ATOM 1241 C C . MET A 1 171 ? 2.808 8.886 8.212 1.00 98.25 171 MET A C 1
ATOM 1243 O O . MET A 1 171 ? 2.323 7.932 8.824 1.00 98.25 171 MET A O 1
ATOM 1247 N N . THR A 1 172 ? 3.056 10.059 8.799 1.00 97.56 172 THR A N 1
ATOM 1248 C CA . THR A 1 172 ? 2.748 10.307 10.214 1.00 97.56 172 THR A CA 1
ATOM 1249 C C . THR A 1 172 ? 1.239 10.335 10.462 1.00 97.56 172 THR A C 1
ATOM 1251 O O . THR A 1 172 ? 0.783 9.722 11.426 1.00 97.56 172 THR A O 1
ATOM 1254 N N . ALA A 1 173 ? 0.452 10.959 9.578 1.00 98.38 173 ALA A N 1
ATOM 1255 C CA . ALA A 1 173 ? -1.010 10.971 9.681 1.00 98.38 173 ALA A CA 1
ATOM 1256 C C . ALA A 1 173 ? -1.609 9.554 9.585 1.00 98.38 173 ALA A C 1
ATOM 1258 O O . ALA A 1 173 ? -2.478 9.177 10.373 1.00 98.38 173 ALA A O 1
ATOM 1259 N N . ALA A 1 174 ? -1.093 8.718 8.677 1.00 98.69 174 ALA A N 1
ATOM 1260 C CA . ALA A 1 174 ? -1.503 7.323 8.564 1.00 98.69 174 ALA A CA 1
ATOM 1261 C C . ALA A 1 174 ? -1.238 6.548 9.864 1.00 98.69 174 ALA A C 1
ATOM 1263 O O . ALA A 1 174 ? -2.116 5.807 10.319 1.00 98.69 174 ALA A O 1
ATOM 1264 N N . LEU A 1 175 ? -0.081 6.746 10.504 1.00 98.62 175 LEU A N 1
ATOM 1265 C CA . LEU A 1 175 ? 0.211 6.154 11.812 1.00 98.62 175 LEU A CA 1
ATOM 1266 C C . LEU A 1 175 ? -0.725 6.682 12.906 1.00 98.62 175 LEU A C 1
ATOM 1268 O O . LEU A 1 175 ? -1.277 5.892 13.670 1.00 98.62 175 LEU A O 1
ATOM 1272 N N . ALA A 1 176 ? -0.928 7.997 12.975 1.00 98.25 176 ALA A N 1
ATOM 1273 C CA . ALA A 1 176 ? -1.763 8.629 13.993 1.00 98.25 176 ALA A CA 1
ATOM 1274 C C . ALA A 1 176 ? -3.239 8.201 13.903 1.00 98.25 176 ALA A C 1
ATOM 1276 O O . ALA A 1 176 ? -3.875 8.011 14.937 1.00 98.25 176 ALA A O 1
ATOM 1277 N N . SER A 1 177 ? -3.745 7.948 12.691 1.00 98.56 177 SER A N 1
ATOM 1278 C CA . SER A 1 177 ? -5.116 7.468 12.450 1.00 98.56 177 SER A CA 1
ATOM 1279 C C . SER A 1 177 ? -5.377 6.016 12.880 1.00 98.56 177 SER A C 1
ATOM 1281 O O . SER A 1 177 ? -6.525 5.571 12.887 1.00 98.56 177 SER A O 1
ATOM 1283 N N . CYS A 1 178 ? -4.329 5.250 13.202 1.00 98.69 178 CYS A N 1
ATOM 1284 C CA . CYS A 1 178 ? -4.462 3.851 13.602 1.00 98.69 178 CYS A CA 1
ATOM 1285 C C . CYS A 1 178 ? -4.965 3.707 15.039 1.00 98.69 178 CYS A C 1
ATOM 1287 O O . CYS A 1 178 ? -4.682 4.548 15.900 1.00 98.69 178 CYS A O 1
ATOM 1289 N N . HIS A 1 179 ? -5.605 2.574 15.317 1.00 98.50 179 HIS A N 1
ATOM 1290 C CA . HIS A 1 179 ? -6.039 2.206 16.653 1.00 98.50 179 HIS A CA 1
ATOM 1291 C C . HIS A 1 179 ? -4.879 2.188 17.643 1.00 98.50 179 HIS A C 1
ATOM 1293 O O . HIS A 1 179 ? -3.845 1.568 17.401 1.00 98.50 179 HIS A O 1
ATOM 1299 N N . MET A 1 180 ? -5.061 2.842 18.792 1.00 96.31 180 MET A N 1
ATOM 1300 C CA . MET A 1 180 ? -3.971 3.140 19.724 1.00 96.31 180 MET A CA 1
ATOM 1301 C C . MET A 1 180 ? -3.225 1.909 20.241 1.00 96.31 180 MET A C 1
ATOM 1303 O O . MET A 1 180 ? -2.004 1.934 20.324 1.00 96.31 180 MET A O 1
ATOM 1307 N N . ASN A 1 181 ? -3.960 0.842 20.547 1.00 95.69 181 ASN A N 1
ATOM 1308 C CA . ASN A 1 181 ? -3.415 -0.335 21.223 1.00 95.69 181 ASN A CA 1
ATOM 1309 C C . ASN A 1 181 ? -2.782 -1.387 20.289 1.00 95.69 181 ASN A C 1
ATOM 1311 O O . ASN A 1 181 ? -2.021 -2.230 20.746 1.00 95.69 181 ASN A O 1
ATOM 1315 N N . TYR A 1 182 ? -3.130 -1.401 18.999 1.00 97.69 182 TYR A N 1
ATOM 1316 C CA . TYR A 1 182 ? -2.728 -2.502 18.105 1.00 97.69 182 TYR A CA 1
ATOM 1317 C C . TYR A 1 182 ? -2.684 -2.144 16.616 1.00 97.69 182 TYR A C 1
ATOM 1319 O O . TYR A 1 182 ? -2.263 -2.965 15.800 1.00 97.69 182 TYR A O 1
ATOM 1327 N N . GLY A 1 183 ? -3.131 -0.945 16.233 1.00 98.69 183 GLY A N 1
ATOM 1328 C CA . GLY A 1 183 ? -3.271 -0.588 14.830 1.00 98.69 183 GLY A CA 1
ATOM 1329 C C . GLY A 1 183 ? -1.924 -0.592 14.105 1.00 98.69 183 GLY A C 1
ATOM 1330 O O . GLY A 1 183 ? -0.890 -0.213 14.663 1.00 98.69 183 GLY A O 1
ATOM 1331 N N . THR A 1 184 ? -1.927 -1.043 12.854 1.00 98.88 184 THR A N 1
ATOM 1332 C CA . THR A 1 184 ? -0.715 -1.190 12.046 1.00 98.88 184 THR A CA 1
ATOM 1333 C C . THR A 1 184 ? -0.722 -0.228 10.869 1.00 98.88 184 THR A C 1
ATOM 1335 O O . THR A 1 184 ? -1.542 -0.340 9.962 1.00 98.88 184 THR A O 1
ATOM 1338 N N . SER A 1 185 ? 0.259 0.668 10.830 1.00 98.81 185 SER A N 1
ATOM 1339 C CA . SER A 1 185 ? 0.504 1.533 9.682 1.00 98.81 185 SER A CA 1
ATOM 1340 C C . SER A 1 185 ? 1.615 0.969 8.800 1.00 98.81 185 SER A C 1
ATOM 1342 O O . SER A 1 185 ? 2.690 0.592 9.281 1.00 98.81 185 SER A O 1
ATOM 1344 N N . VAL A 1 186 ? 1.356 0.905 7.495 1.00 98.88 186 VAL A N 1
ATOM 1345 C CA . VAL A 1 186 ? 2.281 0.388 6.488 1.00 98.88 186 VAL A CA 1
ATOM 1346 C C . VAL A 1 186 ? 2.677 1.494 5.520 1.00 98.88 186 VAL A C 1
ATOM 1348 O O . VAL A 1 186 ? 1.848 2.000 4.763 1.00 98.88 186 VAL A O 1
ATOM 1351 N N . ILE A 1 187 ? 3.966 1.827 5.503 1.00 98.44 187 ILE A N 1
ATOM 1352 C CA . ILE A 1 187 ? 4.558 2.710 4.498 1.00 98.44 187 ILE A CA 1
ATOM 1353 C C . ILE A 1 187 ? 4.859 1.889 3.246 1.00 98.44 187 ILE A C 1
ATOM 1355 O O . ILE A 1 187 ? 5.638 0.932 3.276 1.00 98.44 187 ILE A O 1
ATOM 1359 N N . VAL A 1 188 ? 4.238 2.279 2.142 1.00 98.25 188 VAL A N 1
ATOM 1360 C CA . VAL A 1 188 ? 4.406 1.676 0.817 1.00 98.25 188 VAL A CA 1
ATOM 1361 C C . VAL A 1 188 ? 4.931 2.714 -0.177 1.00 98.25 188 VAL A C 1
ATOM 1363 O O . VAL A 1 188 ? 5.729 2.381 -1.052 1.00 98.25 188 VAL A O 1
ATOM 1366 N N . GLY A 1 189 ? 4.490 3.968 -0.049 1.00 96.25 189 GLY A N 1
ATOM 1367 C CA . GLY A 1 189 ? 4.973 5.084 -0.850 1.00 96.25 189 GLY A CA 1
ATOM 1368 C C . GLY A 1 189 ? 6.458 5.348 -0.609 1.00 96.25 189 GLY A C 1
ATOM 1369 O O . GLY A 1 189 ? 6.936 5.315 0.525 1.00 96.25 189 GLY A O 1
ATOM 1370 N N . VAL A 1 190 ? 7.201 5.612 -1.684 1.00 93.12 190 VAL A N 1
ATOM 1371 C CA . VAL A 1 190 ? 8.639 5.898 -1.603 1.00 93.12 190 VAL A CA 1
ATOM 1372 C C . VAL A 1 190 ? 8.828 7.387 -1.306 1.00 93.12 190 VAL A C 1
ATOM 1374 O O . VAL A 1 190 ? 8.416 8.208 -2.127 1.00 93.12 190 VAL A O 1
ATOM 1377 N N . PRO A 1 191 ? 9.439 7.759 -0.168 1.00 89.44 191 PRO A N 1
ATOM 1378 C CA . PRO A 1 191 ? 9.661 9.156 0.156 1.00 89.44 191 PRO A CA 1
ATOM 1379 C C . PRO A 1 191 ? 10.804 9.768 -0.674 1.00 89.44 191 PRO A C 1
ATOM 1381 O O . PRO A 1 191 ? 11.675 9.038 -1.160 1.00 89.44 191 PRO A O 1
ATOM 1384 N N . PRO A 1 192 ? 10.856 11.107 -0.817 1.00 87.75 192 PRO A N 1
ATOM 1385 C CA . PRO A 1 192 ? 11.988 11.787 -1.437 1.00 87.75 192 PRO A CA 1
ATOM 1386 C C . PRO A 1 192 ? 13.310 11.436 -0.746 1.00 87.75 192 PRO A C 1
ATOM 1388 O O . PRO A 1 192 ? 13.359 11.255 0.477 1.00 87.75 192 PRO A O 1
ATOM 1391 N N . SER A 1 193 ? 14.397 11.378 -1.519 1.00 83.88 193 SER A N 1
ATOM 1392 C CA . SER A 1 193 ? 15.729 11.057 -0.998 1.00 83.88 193 SER A CA 1
ATOM 1393 C C . SER A 1 193 ? 16.123 11.973 0.164 1.00 83.88 193 SER A C 1
ATOM 1395 O O . SER A 1 193 ? 15.875 13.175 0.127 1.00 83.88 193 SER A O 1
ATOM 1397 N N . ALA A 1 194 ? 16.760 11.388 1.182 1.00 82.81 194 ALA A N 1
ATOM 1398 C CA . ALA A 1 194 ? 17.227 12.063 2.398 1.00 82.81 194 ALA A CA 1
ATOM 1399 C C . ALA A 1 194 ? 16.140 12.717 3.279 1.00 82.81 194 ALA A C 1
ATOM 1401 O O . ALA A 1 194 ? 16.478 13.411 4.238 1.00 82.81 194 ALA A O 1
ATOM 1402 N N . SER A 1 195 ? 14.852 12.481 3.017 1.00 89.00 195 SER A N 1
ATOM 1403 C CA . SER A 1 195 ? 13.801 12.900 3.947 1.00 89.00 195 SER A CA 1
ATOM 1404 C C . SER A 1 195 ? 13.799 12.039 5.214 1.00 89.00 195 SER A C 1
ATOM 1406 O O . SER A 1 195 ? 14.092 10.842 5.190 1.00 89.00 195 SER A O 1
ATOM 1408 N N . GLN A 1 196 ? 13.480 12.671 6.340 1.00 91.81 196 GLN A N 1
ATOM 1409 C CA . GLN A 1 196 ? 13.298 12.020 7.633 1.00 91.81 196 GLN A CA 1
ATOM 1410 C C . GLN A 1 196 ? 11.863 12.232 8.101 1.00 91.81 196 GLN A C 1
ATOM 1412 O O . GLN A 1 196 ? 11.230 13.232 7.755 1.00 91.81 196 GLN A O 1
ATOM 1417 N N . ILE A 1 197 ? 11.359 11.292 8.897 1.00 91.75 197 ILE A N 1
ATOM 1418 C CA . ILE A 1 197 ? 10.032 11.399 9.493 1.00 91.75 197 ILE A CA 1
ATOM 1419 C C . ILE A 1 197 ? 10.191 11.708 10.976 1.00 91.75 197 ILE A C 1
ATOM 1421 O O . ILE A 1 197 ? 10.786 10.930 11.722 1.00 91.75 197 ILE A O 1
ATOM 1425 N N . THR A 1 198 ? 9.627 12.834 11.397 1.00 91.38 198 THR A N 1
ATOM 1426 C CA . THR A 1 198 ? 9.473 13.177 12.811 1.00 91.38 198 THR A CA 1
ATOM 1427 C C . THR A 1 198 ? 8.090 12.730 13.265 1.00 91.38 198 THR A C 1
ATOM 1429 O O . THR A 1 198 ? 7.093 13.032 12.609 1.00 91.38 198 THR A O 1
ATOM 1432 N N . TYR A 1 199 ? 8.020 12.014 14.384 1.00 93.19 199 TYR A N 1
ATOM 1433 C CA . TYR A 1 199 ? 6.767 11.501 14.930 1.00 93.19 199 TYR A CA 1
ATOM 1434 C C . TYR A 1 199 ? 6.768 11.555 16.459 1.00 93.19 199 TYR A C 1
ATOM 1436 O O . TYR A 1 199 ? 7.818 11.562 17.102 1.00 93.19 199 TYR A O 1
ATOM 1444 N N . ASN A 1 200 ? 5.573 11.583 17.049 1.00 94.75 200 ASN A N 1
ATOM 1445 C CA . ASN A 1 200 ? 5.416 11.473 18.493 1.00 94.75 200 ASN A CA 1
ATOM 1446 C C . ASN A 1 200 ? 5.652 10.016 18.923 1.00 94.75 200 ASN A C 1
ATOM 1448 O O . ASN A 1 200 ? 4.885 9.130 18.547 1.00 94.75 200 ASN A O 1
ATOM 1452 N N . ALA A 1 201 ? 6.676 9.776 19.746 1.00 96.19 201 ALA A N 1
ATOM 1453 C CA . ALA A 1 201 ? 7.029 8.445 20.242 1.00 96.19 201 ALA A CA 1
ATOM 1454 C C . ALA A 1 201 ? 5.865 7.727 20.953 1.00 96.19 201 ALA A C 1
ATOM 1456 O O . ALA A 1 201 ? 5.778 6.498 20.905 1.00 96.19 201 ALA A O 1
ATOM 1457 N N . MET A 1 202 ? 4.925 8.480 21.540 1.00 96.44 202 MET A N 1
ATOM 1458 C CA . MET A 1 202 ? 3.725 7.919 22.165 1.00 96.44 202 MET A CA 1
ATOM 1459 C C . MET A 1 202 ? 2.835 7.156 21.183 1.00 96.44 202 MET A C 1
ATOM 1461 O O . MET A 1 202 ? 2.131 6.237 21.603 1.00 96.44 202 MET A O 1
ATOM 1465 N N . LEU A 1 203 ? 2.886 7.474 19.884 1.00 96.00 203 LEU A N 1
ATOM 1466 C CA . LEU A 1 203 ? 2.131 6.739 18.869 1.00 96.00 203 LEU A CA 1
ATOM 1467 C C . LEU A 1 203 ? 2.525 5.262 18.842 1.00 96.00 203 LEU A C 1
ATOM 1469 O O . LEU A 1 203 ? 1.634 4.423 18.782 1.00 96.00 203 LEU A O 1
ATOM 1473 N N . LEU A 1 204 ? 3.824 4.953 18.943 1.00 97.56 204 LEU A N 1
ATOM 1474 C CA . LEU A 1 204 ? 4.329 3.576 18.975 1.00 97.56 204 LEU A CA 1
ATOM 1475 C C . LEU A 1 204 ? 4.300 2.978 20.378 1.00 97.56 204 LEU A C 1
ATOM 1477 O O . LEU A 1 204 ? 3.908 1.827 20.541 1.00 97.56 204 LEU A O 1
ATOM 1481 N N . PHE A 1 205 ? 4.679 3.758 21.396 1.00 97.31 205 PHE A N 1
ATOM 1482 C CA . PHE A 1 205 ? 4.727 3.284 22.783 1.00 97.31 205 PHE A CA 1
ATOM 1483 C C . PHE A 1 205 ? 3.387 2.699 23.254 1.00 97.31 205 PHE A C 1
ATOM 1485 O O . PHE A 1 205 ? 3.365 1.751 24.031 1.00 97.31 205 PHE A O 1
ATOM 1492 N N . THR A 1 206 ? 2.271 3.241 22.761 1.00 95.75 206 THR A N 1
ATOM 1493 C CA . THR A 1 206 ? 0.916 2.814 23.139 1.00 95.75 206 THR A CA 1
ATOM 1494 C C . THR A 1 206 ? 0.432 1.522 22.476 1.00 95.75 206 THR A C 1
ATOM 1496 O O . THR A 1 206 ? -0.629 1.039 22.858 1.00 95.75 206 THR A O 1
ATOM 1499 N N . GLY A 1 207 ? 1.199 0.939 21.545 1.00 97.06 207 GLY A N 1
ATOM 1500 C CA . GLY A 1 207 ? 0.907 -0.374 20.953 1.00 97.06 207 GLY A CA 1
ATOM 1501 C C . GLY A 1 207 ? 0.750 -0.390 19.430 1.00 97.06 207 GLY A C 1
ATOM 1502 O O . GLY A 1 207 ? 0.639 -1.467 18.841 1.00 97.06 207 GLY A O 1
ATOM 1503 N N . ARG A 1 208 ? 0.784 0.765 18.751 1.00 98.31 208 ARG A N 1
ATOM 1504 C CA . ARG A 1 208 ? 0.775 0.787 17.278 1.00 98.31 208 ARG A CA 1
ATOM 1505 C C . ARG A 1 208 ? 2.038 0.162 16.703 1.00 98.31 208 ARG A C 1
ATOM 1507 O O . ARG A 1 208 ? 3.139 0.325 17.227 1.00 98.31 208 ARG A O 1
ATOM 1514 N N . THR A 1 209 ? 1.889 -0.462 15.541 1.00 98.56 209 THR A N 1
ATOM 1515 C CA . THR A 1 209 ? 3.010 -0.954 14.739 1.00 98.56 209 THR A CA 1
ATOM 1516 C C . THR A 1 209 ? 3.210 -0.072 13.516 1.00 98.56 209 THR A C 1
ATOM 1518 O O . THR A 1 209 ? 2.259 0.229 12.799 1.00 98.56 209 THR A O 1
ATOM 1521 N N . TRP A 1 210 ? 4.460 0.283 13.221 1.00 98.00 210 TRP A N 1
ATOM 1522 C CA . TRP A 1 210 ? 4.817 0.992 11.995 1.00 98.00 210 TRP A CA 1
ATOM 1523 C C . TRP A 1 210 ? 5.861 0.202 11.223 1.00 98.00 210 TRP A C 1
ATOM 1525 O O . TRP A 1 210 ? 6.896 -0.178 11.770 1.00 98.00 210 TRP A O 1
ATOM 1535 N N . LYS A 1 211 ? 5.564 -0.111 9.962 1.00 96.50 211 LYS A N 1
ATOM 1536 C CA . LYS A 1 211 ? 6.422 -0.958 9.128 1.00 96.50 211 LYS A CA 1
ATOM 1537 C C . LYS A 1 211 ? 6.452 -0.485 7.683 1.00 96.50 211 LYS A C 1
ATOM 1539 O O . LYS A 1 211 ? 5.516 0.144 7.204 1.00 96.50 211 LYS A O 1
ATOM 1544 N N . GLY A 1 212 ? 7.528 -0.823 6.983 1.00 96.94 212 GLY A N 1
ATOM 1545 C CA . GLY A 1 212 ? 7.641 -0.632 5.540 1.00 96.94 212 GLY A CA 1
ATOM 1546 C C . GLY A 1 212 ? 7.192 -1.866 4.757 1.00 96.94 212 GLY A C 1
ATOM 1547 O O . GLY A 1 212 ? 7.190 -2.981 5.281 1.00 96.94 212 GLY A O 1
ATOM 1548 N N . SER A 1 213 ? 6.855 -1.670 3.485 1.00 96.25 213 SER A N 1
ATOM 1549 C CA . SER A 1 213 ? 6.531 -2.739 2.542 1.00 96.25 213 SER A CA 1
ATOM 1550 C C . SER A 1 213 ? 7.236 -2.501 1.212 1.00 96.25 213 SER A C 1
ATOM 1552 O O . SER A 1 213 ? 6.854 -1.612 0.454 1.00 96.25 213 SER A O 1
ATOM 1554 N N . ILE A 1 214 ? 8.241 -3.319 0.893 1.00 93.38 214 ILE A N 1
ATOM 1555 C CA . ILE A 1 214 ? 8.862 -3.309 -0.433 1.00 93.38 214 ILE A CA 1
ATOM 1556 C C . ILE A 1 214 ? 8.200 -4.360 -1.316 1.00 93.38 214 ILE A C 1
ATOM 1558 O O . ILE A 1 214 ? 8.084 -5.524 -0.929 1.00 93.38 214 ILE A O 1
ATOM 1562 N N . PHE A 1 215 ? 7.714 -3.941 -2.486 1.00 94.31 215 PHE A N 1
ATOM 1563 C CA . PHE A 1 215 ? 7.023 -4.815 -3.440 1.00 94.31 215 PHE A CA 1
ATOM 1564 C C . PHE A 1 215 ? 5.909 -5.671 -2.793 1.00 94.31 215 PHE A C 1
ATOM 1566 O O . PHE A 1 215 ? 5.710 -6.841 -3.117 1.00 94.31 215 PHE A O 1
ATOM 1573 N N . GLY A 1 216 ? 5.221 -5.103 -1.795 1.00 95.19 216 GLY A N 1
ATOM 1574 C CA . GLY A 1 216 ? 4.120 -5.768 -1.101 1.00 95.19 216 GLY A CA 1
ATOM 1575 C C . GLY A 1 216 ? 4.535 -6.962 -0.241 1.00 95.19 216 GLY A C 1
ATOM 1576 O O . GLY A 1 216 ? 3.696 -7.807 0.039 1.00 95.19 216 GLY A O 1
ATOM 1577 N N . GLY A 1 217 ? 5.817 -7.115 0.108 1.00 93.56 217 GLY A N 1
ATOM 1578 C CA . GLY A 1 217 ? 6.300 -8.307 0.817 1.00 93.56 217 GLY A CA 1
ATOM 1579 C C . GLY A 1 217 ? 6.165 -9.602 0.002 1.00 93.56 217 GLY A C 1
ATOM 1580 O O . GLY A 1 217 ? 6.247 -10.697 0.556 1.00 93.56 217 GLY A O 1
ATOM 1581 N N . MET A 1 218 ? 5.931 -9.495 -1.309 1.00 89.69 218 MET A N 1
ATOM 1582 C CA . MET A 1 218 ? 5.675 -10.638 -2.178 1.00 89.69 218 MET A CA 1
ATOM 1583 C C . MET A 1 218 ? 6.968 -11.384 -2.506 1.00 89.69 218 MET A C 1
ATOM 1585 O O . MET A 1 218 ? 7.983 -10.781 -2.863 1.00 89.69 218 MET A O 1
ATOM 1589 N N . HIS A 1 219 ? 6.898 -12.713 -2.448 1.00 85.69 219 HIS A N 1
ATOM 1590 C CA . HIS A 1 219 ? 7.942 -13.622 -2.913 1.00 85.69 219 HIS A CA 1
ATOM 1591 C C . HIS A 1 219 ? 7.547 -14.175 -4.287 1.00 85.69 219 HIS A C 1
ATOM 1593 O O . HIS A 1 219 ? 6.782 -15.131 -4.372 1.00 85.69 219 HIS A O 1
ATOM 1599 N N . MET A 1 220 ? 8.052 -13.566 -5.363 1.00 73.56 220 MET A N 1
ATOM 1600 C CA . MET A 1 220 ? 7.676 -13.950 -6.737 1.00 73.56 220 MET A CA 1
ATOM 1601 C C . MET A 1 220 ? 8.341 -15.237 -7.224 1.00 73.56 220 MET A C 1
ATOM 1603 O O . MET A 1 220 ? 7.835 -15.894 -8.127 1.00 73.56 220 MET A O 1
ATOM 1607 N N . ARG A 1 221 ? 9.483 -15.597 -6.633 1.00 70.19 221 ARG A N 1
ATOM 1608 C CA . ARG A 1 221 ? 10.199 -16.840 -6.911 1.00 70.19 221 ARG A CA 1
ATOM 1609 C C . ARG A 1 221 ? 10.358 -17.583 -5.595 1.00 70.19 221 ARG A C 1
ATOM 1611 O O . ARG A 1 221 ? 10.979 -17.058 -4.670 1.00 70.19 221 ARG A O 1
ATOM 1618 N N . ARG A 1 222 ? 9.786 -18.780 -5.507 1.00 59.03 222 ARG A N 1
ATOM 1619 C CA . ARG A 1 222 ? 10.143 -19.725 -4.452 1.00 59.03 222 ARG A CA 1
ATOM 1620 C C . ARG A 1 222 ? 11.383 -20.483 -4.915 1.00 59.03 222 ARG A C 1
ATOM 1622 O O . ARG A 1 222 ? 11.487 -20.854 -6.083 1.00 59.03 222 ARG A O 1
ATOM 1629 N N . SER A 1 223 ? 12.378 -20.573 -4.042 1.00 53.00 223 SER A N 1
ATOM 1630 C CA . SER A 1 223 ? 13.517 -21.470 -4.220 1.00 53.00 223 SER A CA 1
ATOM 1631 C C . SER A 1 223 ? 13.047 -22.868 -3.834 1.00 53.00 223 SER A C 1
ATOM 1633 O O . SER A 1 223 ? 13.258 -23.284 -2.696 1.00 53.00 223 SER A O 1
ATOM 1635 N N . ASP A 1 224 ? 12.331 -23.494 -4.763 1.00 43.69 224 ASP A N 1
ATOM 1636 C CA . ASP A 1 224 ? 11.994 -24.915 -4.749 1.00 43.69 224 ASP A CA 1
ATOM 1637 C C . ASP A 1 224 ? 13.064 -25.664 -5.558 1.00 43.69 224 ASP A C 1
ATOM 1639 O O . ASP A 1 224 ? 13.438 -25.151 -6.644 1.00 43.69 224 ASP A O 1
#

Radius of gyration: 19.23 Å; chains: 1; bounding box: 44×47×56 Å